Protein AF-0000000074359192 (afdb_homodimer)

pLDDT: mean 82.72, std 13.16, range [38.09, 95.69]

Sequence (324 aa):
MKMGFLSWYLKMLDMRPLLTKSVSAGVIYGVADLTTQIMTMEASGSLSLIRTFRIAMFGLLILGPAQHVWFNYLGKILPKRDMITTLKKLIVGQIFYGPSCTAVFFTYNASLQGGLMYWPVCDFFTYKIVPVHLQPLMNSSFSFLWTIYLTYMASLAKASETMKMGFLSWYLKMLDMRPLLTKSVSAGVIYGVADLTTQIMTMEASGSLSLIRTFRIAMFGLLILGPAQHVWFNYLGKILPKRDMITTLKKLIVGQIFYGPSCTAVFFTYNASLQGGLMYWPVCDFFTYKIVPVHLQPLMNSSFSFLWTIYLTYMASLAKASET

Solvent-accessible surface area (backbone atoms only — not comparable to full-atom values): 16708 Å² total; per-residue (Å²): 129,82,63,50,72,63,52,48,50,54,50,41,40,70,75,38,43,61,62,44,44,7,49,50,26,12,50,45,40,22,50,38,44,49,50,44,48,62,72,64,50,51,96,85,53,76,88,60,62,67,57,29,50,52,44,13,45,44,18,28,70,44,49,16,48,49,36,51,52,48,43,50,51,47,39,66,78,50,68,59,53,44,72,68,49,28,50,50,49,42,52,49,40,60,66,47,48,48,26,48,50,46,31,50,49,49,50,54,48,24,53,71,70,59,41,61,55,52,54,56,53,50,45,45,49,37,52,48,71,43,55,59,92,49,33,48,59,50,53,44,49,51,50,35,52,49,49,49,49,52,46,50,54,51,50,49,51,54,53,67,74,96,134,82,63,43,76,61,50,49,50,53,51,40,41,70,75,38,42,61,61,44,44,7,49,50,26,11,51,45,40,22,48,38,44,49,49,44,47,62,73,64,48,50,96,84,54,76,86,59,63,67,57,30,50,52,43,13,44,43,18,28,70,46,48,15,47,50,36,50,53,49,43,49,50,48,38,66,77,50,66,60,55,45,71,67,48,27,50,50,49,42,52,49,37,60,66,48,48,49,29,47,50,44,31,50,50,49,48,53,48,24,53,72,70,59,40,58,55,52,53,57,54,51,44,44,50,37,52,48,70,42,56,62,92,48,33,47,60,52,50,45,50,52,49,34,53,49,50,50,49,53,46,51,54,50,52,50,52,53,52,67,73,94

InterPro domains:
  IPR007248 Mpv17/PMP22 [PF04117] (111-150)
  IPR007248 Mpv17/PMP22 [PTHR11266] (5-153)

Foldseek 3Di:
DPCPPVNVLVVCCVVPVLQSQLQVQLVVQLVVQVVVCVVPPDPPADDDVVVSNLRSCCRNPPVRNVVVCLVVVLCVVQVDPDPVSVVVSVVCCVVPVVVVVVVVVVCSVCVVVVNVVQVVVQVVCLVPPNDPVCSVVSVVVSVVVVVVVVVVVVVVVVVVRD/DCCDVVNVLVVCCVVPVLQSQLQVQLVVQLVVQVVVCVVPDDPPADDDVVVSNLRSCCRNPPVSNVVVCLVVVLCVVQVDPDPVSVVVSVVCCVVPVVVVVVVVVVCSVCVVVVNVVLVVVQVVCLVPPNDPVCSVVSVVVSVVVVVVVVVVVVVVVVVVRD

Structure (mmCIF, N/CA/C/O backbone):
data_AF-0000000074359192-model_v1
#
loop_
_entity.id
_entity.type
_entity.pdbx_description
1 polymer Mpv17/PMP22
#
loop_
_atom_site.group_PDB
_atom_site.id
_atom_site.type_symbol
_atom_site.label_atom_id
_atom_site.label_alt_id
_atom_site.label_comp_id
_atom_site.label_asym_id
_atom_site.label_entity_id
_atom_site.label_seq_id
_atom_site.pdbx_PDB_ins_code
_atom_site.Cartn_x
_atom_site.Cartn_y
_atom_site.Cartn_z
_atom_site.occupancy
_atom_site.B_iso_or_equiv
_atom_site.auth_seq_id
_atom_site.auth_comp_id
_atom_site.auth_asym_id
_atom_site.auth_atom_id
_atom_site.pdbx_PDB_model_num
ATOM 1 N N . MET A 1 1 ? 5.465 -42.969 -18.594 1 40.38 1 MET A N 1
ATOM 2 C CA . MET A 1 1 ? 5.094 -41.812 -19.375 1 40.38 1 MET A CA 1
ATOM 3 C C . MET A 1 1 ? 5.523 -40.531 -18.656 1 40.38 1 MET A C 1
ATOM 5 O O . MET A 1 1 ? 5.176 -40.312 -17.5 1 40.38 1 MET A O 1
ATOM 9 N N . LYS A 1 2 ? 6.73 -40 -18.766 1 48.78 2 LYS A N 1
ATOM 10 C CA . LYS A 1 2 ? 7.5 -39 -18.047 1 48.78 2 LYS A CA 1
ATOM 11 C C . LYS A 1 2 ? 6.668 -37.75 -17.812 1 48.78 2 LYS A C 1
ATOM 13 O O . LYS A 1 2 ? 6.301 -37.062 -18.766 1 48.78 2 LYS A O 1
ATOM 18 N N . MET A 1 3 ? 5.645 -37.719 -17.078 1 60.16 3 MET A N 1
ATOM 19 C CA . MET A 1 3 ? 4.727 -36.594 -17.016 1 60.16 3 MET A CA 1
ATOM 20 C C . MET A 1 3 ? 5.488 -35.281 -16.906 1 60.16 3 MET A C 1
ATOM 22 O O . MET A 1 3 ? 6.43 -35.156 -16.109 1 60.16 3 MET A O 1
ATOM 26 N N . GLY A 1 4 ? 5.633 -34.625 -18.078 1 76.56 4 GLY A N 1
ATOM 27 C CA . GLY A 1 4 ? 6.344 -33.344 -18.125 1 76.56 4 GLY A CA 1
ATOM 28 C C . GLY A 1 4 ? 5.996 -32.406 -16.969 1 76.56 4 GLY A C 1
ATOM 29 O O . GLY A 1 4 ? 5.031 -32.656 -16.25 1 76.56 4 GLY A O 1
ATOM 30 N N . PHE A 1 5 ? 6.902 -31.766 -16.406 1 84.81 5 PHE A N 1
ATOM 31 C CA . PHE A 1 5 ? 6.746 -30.812 -15.305 1 84.81 5 PHE A CA 1
ATOM 32 C C . PHE A 1 5 ? 5.367 -30.172 -15.328 1 84.81 5 PHE A C 1
ATOM 34 O O . PHE A 1 5 ? 4.73 -30.016 -14.281 1 84.81 5 PHE A O 1
ATOM 41 N N . LEU A 1 6 ? 5.035 -30.031 -16.516 1 85 6 LEU A N 1
ATOM 42 C CA . LEU A 1 6 ? 3.744 -29.375 -16.656 1 85 6 LEU A CA 1
ATOM 43 C C . LEU A 1 6 ? 2.609 -30.312 -16.234 1 85 6 LEU A C 1
ATOM 45 O O . LEU A 1 6 ? 1.664 -29.875 -15.57 1 85 6 LEU A O 1
ATOM 49 N N . SER A 1 7 ? 2.629 -31.516 -16.656 1 88.25 7 SER A N 1
ATOM 50 C CA . SER A 1 7 ? 1.603 -32.5 -16.297 1 88.25 7 SER A CA 1
ATOM 51 C C . SER A 1 7 ? 1.569 -32.719 -14.797 1 88.25 7 SER A C 1
ATOM 53 O O . SER A 1 7 ? 0.494 -32.844 -14.211 1 88.25 7 SER A O 1
ATOM 55 N N . TRP A 1 8 ? 2.688 -32.844 -14.289 1 89.56 8 TRP A N 1
ATOM 56 C CA . TRP A 1 8 ? 2.787 -33 -12.844 1 89.56 8 TRP A CA 1
ATOM 57 C C . TRP A 1 8 ? 2.166 -31.828 -12.109 1 89.56 8 TRP A C 1
ATOM 59 O O . TRP A 1 8 ? 1.431 -32 -11.133 1 89.56 8 TRP A O 1
ATOM 69 N N . TYR A 1 9 ? 2.527 -30.625 -12.5 1 90.81 9 TYR A N 1
ATOM 70 C CA . TYR A 1 9 ? 2.012 -29.406 -11.875 1 90.81 9 TYR A CA 1
ATOM 71 C C . TYR A 1 9 ? 0.49 -29.359 -11.961 1 90.81 9 TYR A C 1
ATOM 73 O O . TYR A 1 9 ? -0.181 -29.016 -10.984 1 90.81 9 TYR A O 1
ATOM 81 N N . LEU A 1 10 ? 0.015 -29.719 -13.094 1 89.5 10 LEU A N 1
ATOM 82 C CA . LEU A 1 10 ? -1.431 -29.688 -13.289 1 89.5 10 LEU A CA 1
ATOM 83 C C . LEU A 1 10 ? -2.119 -30.734 -12.398 1 89.5 10 LEU A C 1
ATOM 85 O O . LEU A 1 10 ? -3.205 -30.484 -11.875 1 89.5 10 LEU A O 1
ATOM 89 N N . LYS A 1 11 ? -1.461 -31.844 -12.273 1 89.94 11 LYS A N 1
ATOM 90 C CA . LYS A 1 11 ? -1.987 -32.875 -11.383 1 89.94 11 LYS A CA 1
ATOM 91 C C . LYS A 1 11 ? -2.014 -32.375 -9.938 1 89.94 11 LYS A C 1
ATOM 93 O O . LYS A 1 11 ? -2.988 -32.625 -9.219 1 89.94 11 LYS A O 1
ATOM 98 N N . MET A 1 12 ? -0.97 -31.781 -9.586 1 89.88 12 MET A N 1
ATOM 99 C CA . MET A 1 12 ? -0.89 -31.266 -8.227 1 89.88 12 MET A CA 1
ATOM 100 C C . MET A 1 12 ? -1.937 -30.172 -7.992 1 89.88 12 MET A C 1
ATOM 102 O O . MET A 1 12 ? -2.488 -30.062 -6.895 1 89.88 12 MET A O 1
ATOM 106 N N . LEU A 1 13 ? -2.141 -29.375 -8.969 1 89.38 13 LEU A N 1
ATOM 107 C CA . LEU A 1 13 ? -3.129 -28.312 -8.891 1 89.38 13 LEU A CA 1
ATOM 108 C C . LEU A 1 13 ? -4.527 -28.875 -8.672 1 89.38 13 LEU A C 1
ATOM 110 O O . LEU A 1 13 ? -5.359 -28.25 -8.008 1 89.38 13 LEU A O 1
ATOM 114 N N . ASP A 1 14 ? -4.734 -30.062 -9.219 1 89.25 14 ASP A N 1
ATOM 115 C CA . ASP A 1 14 ? -6.035 -30.719 -9.07 1 89.25 14 ASP A CA 1
ATOM 116 C C . ASP A 1 14 ? -6.168 -31.375 -7.703 1 89.25 14 ASP A C 1
ATOM 118 O O . ASP A 1 14 ? -7.238 -31.344 -7.098 1 89.25 14 ASP A O 1
ATOM 122 N N . MET A 1 15 ? -5.082 -31.938 -7.234 1 89.56 15 MET A N 1
ATOM 123 C CA . MET A 1 15 ? -5.105 -32.688 -5.992 1 89.56 15 MET A CA 1
ATOM 124 C C . MET A 1 15 ? -5.09 -31.781 -4.777 1 89.56 15 MET A C 1
ATOM 126 O O . MET A 1 15 ? -5.801 -32 -3.801 1 89.56 15 MET A O 1
ATOM 130 N N . ARG A 1 16 ? -4.195 -30.781 -4.844 1 93.62 16 ARG A N 1
ATOM 131 C CA . ARG A 1 16 ? -4.027 -29.844 -3.74 1 93.62 16 ARG A CA 1
ATOM 132 C C . ARG A 1 16 ? -3.928 -28.406 -4.254 1 93.62 16 ARG A C 1
ATOM 134 O O . ARG A 1 16 ? -2.85 -27.812 -4.234 1 93.62 16 ARG A O 1
ATOM 141 N N . PRO A 1 17 ? -5.027 -27.859 -4.66 1 91.19 17 PRO A N 1
ATOM 142 C CA . PRO A 1 17 ? -5.016 -26.578 -5.348 1 91.19 17 PRO A CA 1
ATOM 143 C C . PRO A 1 17 ? -4.434 -25.453 -4.488 1 91.19 17 PRO A C 1
ATOM 145 O O . PRO A 1 17 ? -3.564 -24.703 -4.945 1 91.19 17 PRO A O 1
ATOM 148 N N . LEU A 1 18 ? -4.855 -25.422 -3.283 1 93.5 18 LEU A N 1
ATOM 149 C CA . LEU A 1 18 ? -4.414 -24.328 -2.414 1 93.5 18 LEU A CA 1
ATOM 150 C C . LEU A 1 18 ? -2.92 -24.438 -2.129 1 93.5 18 LEU A C 1
ATOM 152 O O . LEU A 1 18 ? -2.188 -23.453 -2.256 1 93.5 18 LEU A O 1
ATOM 156 N N . LEU A 1 19 ? -2.492 -25.594 -1.768 1 93.5 19 LEU A N 1
ATOM 157 C CA . LEU A 1 19 ? -1.091 -25.812 -1.425 1 93.5 19 LEU A CA 1
ATOM 158 C C . LEU A 1 19 ? -0.192 -25.562 -2.633 1 93.5 19 LEU A C 1
ATOM 160 O O . LEU A 1 19 ? 0.867 -24.938 -2.51 1 93.5 19 LEU A O 1
ATOM 164 N N . THR A 1 20 ? -0.605 -26.031 -3.795 1 94 20 THR A N 1
ATOM 165 C CA . THR A 1 20 ? 0.185 -25.891 -5.012 1 94 20 THR A CA 1
ATOM 166 C C . THR A 1 20 ? 0.33 -24.422 -5.398 1 94 20 THR A C 1
ATOM 168 O O . THR A 1 20 ? 1.43 -23.953 -5.707 1 94 20 THR A O 1
ATOM 171 N N . LYS A 1 21 ? -0.714 -23.734 -5.316 1 94.25 21 LYS A N 1
ATOM 172 C CA . LYS A 1 21 ? -0.688 -22.312 -5.66 1 94.25 21 LYS A CA 1
ATOM 173 C C . LYS A 1 21 ? 0.139 -21.516 -4.656 1 94.25 21 LYS A C 1
ATOM 175 O O . LYS A 1 21 ? 0.881 -20.609 -5.035 1 94.25 21 LYS A O 1
ATOM 180 N N . SER A 1 22 ? 0.002 -21.891 -3.453 1 94.81 22 SER A N 1
ATOM 181 C CA . SER A 1 22 ? 0.752 -21.219 -2.4 1 94.81 22 SER A CA 1
ATOM 182 C C . SER A 1 22 ? 2.25 -21.453 -2.545 1 94.81 22 SER A C 1
ATOM 184 O O . SER A 1 22 ? 3.049 -20.531 -2.445 1 94.81 22 SER A O 1
ATOM 186 N N . VAL A 1 23 ? 2.58 -22.656 -2.768 1 95.25 23 VAL A N 1
ATOM 187 C CA . VAL A 1 23 ? 3.988 -23 -2.926 1 95.25 23 VAL A CA 1
ATOM 188 C C . VAL A 1 23 ? 4.555 -22.312 -4.168 1 95.25 23 VAL A C 1
ATOM 190 O O . VAL A 1 23 ? 5.672 -21.797 -4.141 1 95.25 23 VAL A O 1
ATOM 193 N N . SER A 1 24 ? 3.805 -22.359 -5.258 1 95.56 24 SER A N 1
ATOM 194 C CA . SER A 1 24 ? 4.254 -21.688 -6.473 1 95.56 24 SER A CA 1
ATOM 195 C C . SER A 1 24 ? 4.488 -20.203 -6.227 1 95.56 24 SER A C 1
ATOM 197 O O . SER A 1 24 ? 5.492 -19.641 -6.668 1 95.56 24 SER A O 1
ATOM 199 N N . ALA A 1 25 ? 3.586 -19.594 -5.516 1 95.38 25 ALA A N 1
ATOM 200 C CA . ALA A 1 25 ? 3.732 -18.188 -5.199 1 95.38 25 ALA A CA 1
ATOM 201 C C . ALA A 1 25 ? 4.98 -17.938 -4.359 1 95.38 25 ALA A C 1
ATOM 203 O O . ALA A 1 25 ? 5.77 -17.031 -4.656 1 95.38 25 ALA A O 1
ATOM 204 N N . GLY A 1 26 ? 5.148 -18.688 -3.322 1 95.69 26 GLY A N 1
ATOM 205 C CA . GLY A 1 26 ? 6.332 -18.562 -2.49 1 95.69 26 GLY A CA 1
ATOM 206 C C . GLY A 1 26 ? 7.625 -18.656 -3.277 1 95.69 26 GLY A C 1
ATOM 207 O O . GLY A 1 26 ? 8.539 -17.844 -3.084 1 95.69 26 GLY A O 1
ATOM 208 N N . VAL A 1 27 ? 7.648 -19.625 -4.133 1 95.56 27 VAL A N 1
ATOM 209 C CA . VAL A 1 27 ? 8.8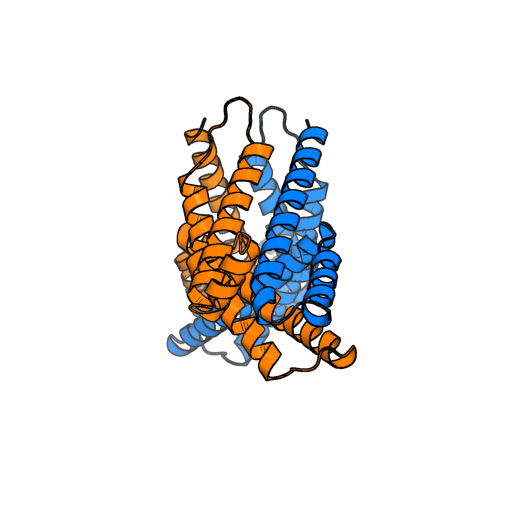44 -19.844 -4.941 1 95.56 27 VAL A CA 1
ATOM 210 C C . VAL A 1 27 ? 9.055 -18.672 -5.879 1 95.56 27 VAL A C 1
ATOM 212 O O . VAL A 1 27 ? 10.172 -18.141 -5.992 1 95.56 27 VAL A O 1
ATOM 215 N N . ILE A 1 28 ? 8.031 -18.281 -6.535 1 95.31 28 ILE A N 1
ATOM 216 C CA . ILE A 1 28 ? 8.141 -17.219 -7.523 1 95.31 28 ILE A CA 1
ATOM 217 C C . ILE A 1 28 ? 8.57 -15.922 -6.84 1 95.31 28 ILE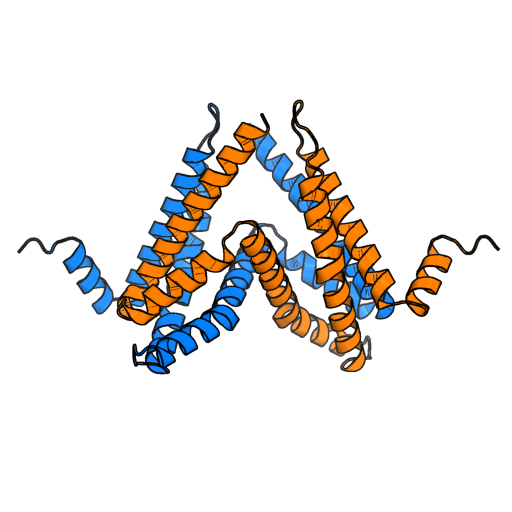 A C 1
ATOM 219 O O . ILE A 1 28 ? 9.492 -15.242 -7.309 1 95.31 28 ILE A O 1
ATOM 223 N N . TYR A 1 29 ? 8.008 -15.594 -5.758 1 93.88 29 TYR A N 1
ATOM 224 C CA . TYR A 1 29 ? 8.352 -14.359 -5.059 1 93.88 29 TYR A CA 1
ATOM 225 C C . TYR A 1 29 ? 9.742 -14.461 -4.441 1 93.88 29 TYR A C 1
ATOM 227 O O . TYR A 1 29 ? 10.469 -13.469 -4.375 1 93.88 29 TYR A O 1
ATOM 235 N N . GLY A 1 30 ? 10.109 -15.656 -3.967 1 94.06 30 GLY A N 1
ATOM 236 C CA . GLY A 1 30 ? 11.469 -15.859 -3.506 1 94.06 30 GLY A CA 1
ATOM 237 C C . GLY A 1 30 ? 12.508 -15.664 -4.598 1 94.06 30 GLY A C 1
ATOM 238 O O . GLY A 1 30 ? 13.508 -14.977 -4.398 1 94.06 30 GLY A O 1
ATOM 239 N N . VAL A 1 31 ? 12.227 -16.203 -5.719 1 94.31 31 VAL A N 1
ATOM 240 C CA . VAL A 1 31 ? 13.133 -16.094 -6.855 1 94.31 31 VAL A CA 1
ATOM 241 C C . VAL A 1 31 ? 13.188 -14.641 -7.332 1 94.31 31 VAL A C 1
ATOM 243 O O . VAL A 1 31 ? 14.25 -14.141 -7.723 1 94.31 31 VAL A O 1
ATOM 246 N N . ALA A 1 32 ? 12.055 -14.062 -7.328 1 91.62 32 ALA A N 1
ATOM 247 C CA . ALA A 1 32 ? 12.016 -12.648 -7.715 1 91.62 32 ALA A CA 1
ATOM 248 C C . ALA A 1 32 ? 12.93 -11.812 -6.824 1 91.62 32 ALA A C 1
ATOM 250 O O . ALA A 1 32 ? 13.664 -10.953 -7.312 1 91.62 32 ALA A O 1
ATOM 251 N N . ASP A 1 33 ? 12.875 -12.062 -5.555 1 90.06 33 ASP A N 1
ATOM 252 C CA . ASP A 1 33 ? 13.703 -11.312 -4.621 1 90.06 33 ASP A CA 1
ATOM 253 C C . ASP A 1 33 ? 15.188 -11.609 -4.848 1 90.06 33 ASP A C 1
ATOM 255 O O . ASP A 1 33 ? 16.016 -10.695 -4.812 1 90.06 33 ASP A O 1
ATOM 259 N N . LEU A 1 34 ? 15.477 -12.836 -5.055 1 91.62 34 LEU A N 1
ATOM 260 C CA . LEU A 1 34 ? 16.859 -13.211 -5.328 1 91.62 34 LEU A CA 1
ATOM 261 C C . LEU A 1 34 ? 17.375 -12.523 -6.59 1 91.62 34 LEU A C 1
ATOM 263 O O . LEU A 1 34 ? 18.5 -12.016 -6.621 1 91.62 34 LEU A O 1
ATOM 267 N N . THR A 1 35 ? 16.594 -12.516 -7.582 1 90.19 35 THR A N 1
ATOM 268 C CA . THR A 1 35 ? 16.953 -11.875 -8.844 1 90.19 35 THR A CA 1
ATOM 269 C C . THR A 1 35 ? 17.188 -10.383 -8.641 1 90.19 35 THR A C 1
ATOM 271 O O . THR A 1 35 ? 18.156 -9.828 -9.164 1 90.19 35 THR A O 1
ATOM 274 N N . THR A 1 36 ? 16.312 -9.797 -7.879 1 87.38 36 THR A N 1
ATOM 275 C CA . THR A 1 36 ? 16.438 -8.367 -7.602 1 87.38 36 THR A CA 1
ATOM 276 C C . THR A 1 36 ? 17.734 -8.086 -6.848 1 87.38 36 THR A C 1
ATOM 278 O O . THR A 1 36 ? 18.438 -7.113 -7.145 1 87.38 36 THR A O 1
ATOM 281 N N . GLN A 1 37 ? 18.047 -8.883 -5.918 1 85.5 37 GLN A N 1
ATOM 282 C CA . GLN A 1 37 ? 19.266 -8.711 -5.141 1 85.5 37 GLN A CA 1
ATOM 283 C C . GLN A 1 37 ? 20.516 -8.852 -6.02 1 85.5 37 GLN A C 1
ATOM 285 O O . GLN A 1 37 ? 21.469 -8.086 -5.887 1 85.5 37 GLN A O 1
ATOM 290 N N . ILE A 1 38 ? 20.484 -9.797 -6.863 1 86.94 38 ILE A N 1
ATOM 291 C CA . ILE A 1 38 ? 21.609 -10.055 -7.75 1 86.94 38 ILE A CA 1
ATOM 292 C C . ILE A 1 38 ? 21.797 -8.883 -8.711 1 86.94 38 ILE A C 1
ATOM 294 O O . ILE A 1 38 ? 22.922 -8.461 -8.992 1 86.94 38 ILE A O 1
ATOM 298 N N . MET A 1 39 ? 20.797 -8.383 -9.188 1 83.69 39 MET A N 1
ATOM 299 C CA . MET A 1 39 ? 20.828 -7.297 -10.156 1 83.69 39 MET A CA 1
ATOM 300 C C . MET A 1 39 ? 21.312 -6.004 -9.508 1 83.69 39 MET A C 1
ATOM 302 O O . MET A 1 39 ? 21.844 -5.125 -10.188 1 83.69 39 MET A O 1
ATOM 306 N N . THR A 1 40 ? 21.109 -5.883 -8.258 1 77.81 40 THR A N 1
ATOM 307 C CA . THR A 1 40 ? 21.422 -4.625 -7.59 1 77.81 40 THR A CA 1
ATOM 308 C C . THR A 1 40 ? 22.688 -4.758 -6.754 1 77.81 40 THR A C 1
ATOM 310 O O . THR A 1 40 ? 23.156 -3.787 -6.156 1 77.81 40 THR A O 1
ATOM 313 N N . MET A 1 41 ? 23.109 -5.922 -6.668 1 76.25 41 MET A N 1
ATOM 314 C CA . MET A 1 41 ? 24.234 -6.207 -5.789 1 76.25 41 MET A CA 1
ATOM 315 C C . MET A 1 41 ? 25.5 -5.488 -6.27 1 76.25 41 MET A C 1
ATOM 317 O O . MET A 1 41 ? 25.812 -5.504 -7.461 1 76.25 41 MET A O 1
ATOM 321 N N . GLU A 1 42 ? 25.953 -4.781 -5.223 1 68.56 42 GLU A N 1
ATOM 322 C CA . GLU A 1 42 ? 27.266 -4.207 -5.48 1 68.56 42 GLU A CA 1
ATOM 323 C C . GLU A 1 42 ? 28.359 -5.273 -5.395 1 68.56 42 GLU A C 1
ATOM 325 O O . GLU A 1 42 ? 28.109 -6.387 -4.93 1 68.56 42 GLU A O 1
ATOM 330 N N . ALA A 1 43 ? 29.609 -4.859 -5.926 1 64.06 43 ALA A N 1
ATOM 331 C CA . ALA A 1 43 ? 30.75 -5.758 -5.969 1 64.06 43 ALA A CA 1
ATOM 332 C C . ALA A 1 43 ? 31.016 -6.387 -4.602 1 64.06 43 ALA A C 1
ATOM 334 O O . ALA A 1 43 ? 31.375 -7.562 -4.512 1 64.06 43 ALA A O 1
ATOM 335 N N . SER A 1 44 ? 30.766 -5.719 -3.604 1 61.09 44 SER A N 1
ATOM 336 C CA . SER A 1 44 ? 31.062 -6.215 -2.268 1 61.09 44 SER A CA 1
ATOM 337 C C . SER A 1 44 ? 29.812 -6.66 -1.537 1 61.09 44 SER A C 1
ATOM 339 O O . SER A 1 44 ? 29.859 -7.035 -0.364 1 61.09 44 SER A O 1
ATOM 341 N N . GLY A 1 45 ? 28.766 -6.766 -2.299 1 68.94 45 GLY A N 1
ATOM 342 C CA . GLY A 1 45 ? 27.547 -7.059 -1.561 1 68.94 45 GLY A CA 1
ATOM 343 C C . GLY A 1 45 ? 27.234 -8.539 -1.496 1 68.94 45 GLY A C 1
ATOM 344 O O . GLY A 1 45 ? 27.828 -9.344 -2.209 1 68.94 45 GLY A O 1
ATOM 345 N N . SER A 1 46 ? 26.594 -8.922 -0.316 1 79.38 46 SER A N 1
ATOM 346 C CA . SER A 1 46 ? 26.172 -10.305 -0.16 1 79.38 46 SER A CA 1
ATOM 347 C C . SER A 1 46 ? 24.641 -10.43 -0.229 1 79.38 46 SER A C 1
ATOM 349 O O . SER A 1 46 ? 23.922 -9.453 -0.016 1 79.38 46 SER A O 1
ATOM 351 N N . LEU A 1 47 ? 24.234 -11.617 -0.609 1 86 47 LEU A N 1
ATOM 352 C CA . LEU A 1 47 ? 22.812 -11.93 -0.667 1 86 47 LEU A CA 1
ATOM 353 C C . LEU A 1 47 ? 22.219 -12.039 0.734 1 86 47 LEU A C 1
ATOM 355 O O . LEU A 1 47 ? 22.859 -12.602 1.634 1 86 47 LEU A O 1
ATOM 359 N N . SER A 1 48 ? 21.172 -11.344 0.989 1 85.38 48 SER A N 1
ATOM 360 C CA . SER A 1 48 ? 20.438 -11.469 2.242 1 85.38 48 SER A CA 1
ATOM 361 C C . SER A 1 48 ? 19.391 -12.578 2.162 1 85.38 48 SER A C 1
ATOM 363 O O . SER A 1 48 ? 18.281 -12.352 1.695 1 85.38 48 SER A O 1
ATOM 365 N N . LEU A 1 49 ? 19.703 -13.703 2.666 1 87.38 49 LEU A N 1
ATOM 366 C CA . LEU A 1 49 ? 18.797 -14.844 2.605 1 87.38 49 LEU A CA 1
ATOM 367 C C . LEU A 1 49 ? 17.609 -14.641 3.537 1 87.38 49 LEU A C 1
ATOM 369 O O . LEU A 1 49 ? 16.531 -15.18 3.293 1 87.38 49 LEU A O 1
ATOM 373 N N . ILE A 1 50 ? 17.781 -13.93 4.531 1 84.06 50 ILE A N 1
ATOM 374 C CA . ILE A 1 50 ? 16.688 -13.648 5.461 1 84.06 50 ILE A CA 1
ATOM 375 C C . ILE A 1 50 ? 15.594 -12.852 4.746 1 84.06 50 ILE A C 1
ATOM 377 O O . ILE A 1 50 ? 14.406 -13.133 4.918 1 84.06 50 ILE A O 1
ATOM 381 N N . ARG A 1 51 ? 16.016 -11.953 3.982 1 80.94 51 ARG A N 1
ATOM 382 C CA . ARG A 1 51 ? 15.055 -11.18 3.205 1 80.94 51 ARG A CA 1
ATOM 383 C C . ARG A 1 51 ? 14.312 -12.062 2.211 1 80.94 51 ARG A C 1
ATOM 385 O O . ARG A 1 51 ? 13.094 -11.984 2.096 1 80.94 51 ARG A O 1
ATOM 392 N N . THR A 1 52 ? 15.047 -12.836 1.551 1 90 52 THR A N 1
ATOM 393 C CA . THR A 1 52 ? 14.453 -13.742 0.577 1 90 52 THR A CA 1
ATOM 394 C C . THR A 1 52 ? 13.445 -14.664 1.247 1 90 52 THR A C 1
ATOM 396 O O . THR A 1 52 ? 12.352 -14.898 0.715 1 90 52 THR A O 1
ATOM 399 N N . PHE A 1 53 ? 13.836 -15.109 2.383 1 91.19 53 PHE A N 1
ATOM 400 C CA . PHE A 1 53 ? 12.945 -15.992 3.131 1 91.19 53 PHE A CA 1
ATOM 401 C C . PHE A 1 53 ? 11.656 -15.273 3.514 1 91.19 53 PHE A C 1
ATOM 403 O O . PHE A 1 53 ? 10.57 -15.836 3.406 1 91.19 53 PHE A O 1
ATOM 410 N N . ARG A 1 54 ? 11.703 -14.109 3.908 1 84.62 54 ARG A N 1
ATOM 411 C CA . ARG A 1 54 ? 10.539 -13.32 4.293 1 84.62 54 ARG A CA 1
ATOM 412 C C . ARG A 1 54 ? 9.617 -13.086 3.104 1 84.62 54 ARG A C 1
ATOM 414 O O . ARG A 1 54 ? 8.398 -13.211 3.221 1 84.62 54 ARG A O 1
ATOM 421 N N . ILE A 1 55 ? 10.242 -12.773 2 1 86.12 55 ILE A N 1
ATOM 422 C CA . ILE A 1 55 ? 9.453 -12.469 0.809 1 86.12 55 ILE A CA 1
ATOM 423 C C . ILE A 1 55 ? 8.805 -13.75 0.286 1 86.12 55 ILE A C 1
ATOM 425 O O . ILE A 1 55 ? 7.641 -13.742 -0.129 1 86.12 55 ILE A O 1
ATOM 429 N N . ALA A 1 56 ? 9.531 -14.781 0.377 1 93.25 56 ALA A N 1
ATOM 430 C CA . ALA A 1 56 ? 8.992 -16.062 -0.044 1 93.25 56 ALA A CA 1
ATOM 431 C C . ALA A 1 56 ? 7.824 -16.5 0.841 1 93.25 56 ALA A C 1
ATOM 433 O O . ALA A 1 56 ? 6.82 -17.016 0.348 1 93.25 56 ALA A O 1
ATOM 434 N N . MET A 1 57 ? 7.965 -16.25 2.102 1 90.5 57 MET A N 1
ATOM 435 C CA . MET A 1 57 ? 6.906 -16.594 3.041 1 90.5 57 MET A CA 1
ATOM 436 C C . MET A 1 57 ? 5.672 -15.734 2.816 1 90.5 57 MET A C 1
ATOM 438 O O . MET A 1 57 ? 4.539 -16.219 2.932 1 90.5 57 MET A O 1
ATOM 442 N N . PHE A 1 58 ? 5.922 -14.547 2.539 1 88.31 58 PHE A N 1
ATOM 443 C CA . PHE A 1 58 ? 4.812 -13.664 2.184 1 88.31 58 PHE A CA 1
ATOM 444 C C . PHE A 1 58 ? 4.043 -14.219 0.992 1 88.31 58 PHE A C 1
ATOM 446 O O . PHE A 1 58 ? 2.811 -14.227 0.992 1 88.31 58 PHE A O 1
ATOM 453 N N . GLY A 1 59 ? 4.742 -14.609 -0.024 1 91.06 59 GLY A N 1
ATOM 454 C CA . GLY A 1 59 ? 4.117 -15.227 -1.184 1 91.06 59 GLY A CA 1
ATOM 455 C C . GLY A 1 59 ? 3.383 -16.516 -0.852 1 91.06 59 GLY A C 1
ATOM 456 O O . GLY A 1 59 ? 2.246 -16.719 -1.284 1 91.06 59 GLY A O 1
ATOM 457 N N . LEU A 1 60 ? 4.051 -17.297 -0.019 1 94.25 60 LEU A N 1
ATOM 458 C CA . LEU A 1 60 ? 3.549 -18.625 0.297 1 94.25 60 LEU A CA 1
ATOM 459 C C . LEU A 1 60 ? 2.322 -18.547 1.199 1 94.25 60 LEU A C 1
ATOM 461 O O . LEU A 1 60 ? 1.307 -19.188 0.934 1 94.25 60 LEU A O 1
ATOM 465 N N . LEU A 1 61 ? 2.387 -17.703 2.189 1 90.94 61 LEU A N 1
ATOM 466 C CA . LEU A 1 61 ? 1.391 -17.766 3.254 1 90.94 61 LEU A CA 1
ATOM 467 C C . LEU A 1 61 ? 0.29 -16.734 3.029 1 90.94 61 LEU A C 1
ATOM 469 O O . LEU A 1 61 ? -0.834 -16.906 3.506 1 90.94 61 LEU A O 1
ATOM 473 N N . ILE A 1 62 ? 0.618 -15.711 2.277 1 88.75 62 ILE A N 1
ATOM 474 C CA . ILE A 1 62 ? -0.351 -14.625 2.193 1 88.75 62 ILE A CA 1
ATOM 475 C C . ILE A 1 62 ? -0.845 -14.484 0.755 1 88.75 62 ILE A C 1
ATOM 477 O O . ILE A 1 62 ? -2.023 -14.711 0.473 1 88.75 62 ILE A O 1
ATOM 481 N N . LEU A 1 63 ? 0.069 -14.25 -0.156 1 89.44 63 LEU A N 1
ATOM 482 C CA . LEU A 1 63 ? -0.346 -13.938 -1.519 1 89.44 63 LEU A CA 1
ATOM 483 C C . LEU A 1 63 ? -0.927 -15.164 -2.209 1 89.44 63 LEU A C 1
ATOM 485 O O . LEU A 1 63 ? -1.933 -15.062 -2.916 1 89.44 63 LEU A O 1
ATOM 489 N N . GLY A 1 64 ? -0.279 -16.281 -1.973 1 91.56 64 GLY A N 1
ATOM 490 C CA . GLY A 1 64 ? -0.766 -17.5 -2.594 1 91.56 64 GLY A CA 1
ATOM 491 C C . GLY A 1 64 ? -2.203 -17.828 -2.232 1 91.56 64 GLY A C 1
ATOM 492 O O . GLY A 1 64 ? -3.061 -17.938 -3.111 1 91.56 64 GLY A O 1
ATOM 493 N N . PRO A 1 65 ? -2.439 -17.953 -1.01 1 91.94 65 PRO A N 1
ATOM 494 C CA . PRO A 1 65 ? -3.814 -18.219 -0.576 1 91.94 65 PRO A CA 1
ATOM 495 C C . PRO A 1 65 ? -4.785 -17.125 -1 1 91.94 65 PRO A C 1
ATOM 497 O O . PRO A 1 65 ? -5.918 -17.406 -1.392 1 91.94 65 PRO A O 1
ATOM 500 N N . ALA A 1 66 ? -4.367 -15.906 -0.903 1 89.44 66 ALA A N 1
ATOM 501 C CA . ALA A 1 66 ? -5.219 -14.789 -1.294 1 89.44 66 ALA A CA 1
ATOM 502 C C . ALA A 1 66 ? -5.594 -14.875 -2.771 1 89.44 66 ALA A C 1
ATOM 504 O O . ALA A 1 66 ? -6.746 -14.641 -3.141 1 89.44 66 ALA A O 1
ATOM 505 N N . GLN A 1 67 ? -4.602 -15.172 -3.551 1 92.38 67 GLN A N 1
ATOM 506 C CA . GLN A 1 67 ? -4.852 -15.305 -4.984 1 92.38 67 GLN A CA 1
ATOM 507 C C . GLN A 1 67 ? -5.809 -16.453 -5.27 1 92.38 67 GLN A C 1
ATOM 509 O O . GLN A 1 67 ? -6.691 -16.344 -6.125 1 92.38 67 GLN A O 1
ATOM 514 N N . HIS A 1 68 ? -5.57 -17.594 -4.578 1 92.56 68 HIS A N 1
ATOM 515 C CA . HIS A 1 68 ? -6.445 -18.75 -4.758 1 92.56 68 HIS A CA 1
ATOM 516 C C . HIS A 1 68 ? -7.902 -18.391 -4.484 1 92.56 68 HIS A C 1
ATOM 518 O O . HIS A 1 68 ? -8.781 -18.703 -5.289 1 92.56 68 HIS A O 1
ATOM 524 N N . VAL A 1 69 ? -8.172 -17.703 -3.467 1 91.25 69 VAL A N 1
ATOM 525 C CA . VAL A 1 69 ? -9.523 -17.344 -3.068 1 91.25 69 VAL A CA 1
ATOM 526 C C . VAL A 1 69 ? -10.086 -16.297 -4.031 1 91.25 69 VAL A C 1
ATOM 528 O O . VAL A 1 69 ? -11.234 -16.406 -4.477 1 91.25 69 VAL A O 1
ATOM 531 N N . TRP A 1 70 ? -9.281 -15.32 -4.402 1 91.75 70 TRP A N 1
ATOM 532 C CA . TRP A 1 70 ? -9.734 -14.219 -5.242 1 91.75 70 TRP A CA 1
ATOM 533 C C . TRP A 1 70 ? -10.164 -14.719 -6.617 1 91.75 70 TRP A C 1
ATOM 535 O O . TRP A 1 70 ? -11.289 -14.469 -7.055 1 91.75 70 TRP A O 1
ATOM 545 N N . PHE A 1 71 ? -9.344 -15.422 -7.211 1 92.88 71 PHE A N 1
ATOM 546 C CA . PHE A 1 71 ? -9.602 -15.828 -8.586 1 92.88 71 PHE A CA 1
ATOM 547 C C . PHE A 1 71 ? -10.711 -16.859 -8.648 1 92.88 71 PHE A C 1
ATOM 549 O O . PHE A 1 71 ? -11.531 -16.859 -9.57 1 92.88 71 PHE A O 1
ATOM 556 N N . ASN A 1 72 ? -10.711 -17.734 -7.672 1 92.19 72 ASN A N 1
ATOM 557 C CA . ASN A 1 72 ? -11.789 -18.719 -7.641 1 92.19 72 ASN A CA 1
ATOM 558 C C . ASN A 1 72 ? -13.141 -18.047 -7.379 1 92.19 72 ASN A C 1
ATOM 560 O O . ASN A 1 72 ? -14.148 -18.422 -7.973 1 92.19 72 ASN A O 1
ATOM 564 N N . TYR A 1 73 ? -13.148 -17.109 -6.52 1 92.19 73 TYR A N 1
ATOM 565 C CA . TYR A 1 73 ? -14.367 -16.375 -6.203 1 92.19 73 TYR A CA 1
ATOM 566 C C . TYR A 1 73 ? -14.875 -15.609 -7.418 1 92.19 73 TYR A C 1
ATOM 568 O O . TYR A 1 73 ? -16.062 -15.68 -7.75 1 92.19 73 TYR A O 1
ATOM 576 N N . LEU A 1 74 ? -14.023 -14.906 -8.039 1 90.69 74 LEU A N 1
ATOM 577 C CA . LEU A 1 74 ? -14.406 -14.148 -9.227 1 90.69 74 LEU A CA 1
ATOM 578 C C . LEU A 1 74 ? -14.844 -15.078 -10.352 1 90.69 74 LEU A C 1
ATOM 580 O O . LEU A 1 74 ? -15.773 -14.758 -11.102 1 90.69 74 LEU A O 1
ATOM 584 N N . GLY A 1 75 ? -14.188 -16.172 -10.469 1 91.75 75 GLY A N 1
ATOM 585 C CA . GLY A 1 75 ? -14.562 -17.172 -11.469 1 91.75 75 GLY A CA 1
ATOM 586 C C . GLY A 1 75 ? -15.93 -17.781 -11.219 1 91.75 75 GLY A C 1
ATOM 587 O O . GLY A 1 75 ? -16.625 -18.156 -12.164 1 91.75 75 GLY A O 1
ATOM 588 N N . LYS A 1 76 ? -16.266 -17.844 -9.992 1 91.62 76 LYS A N 1
ATOM 589 C CA . LYS A 1 76 ? -17.562 -18.391 -9.633 1 91.62 76 LYS A CA 1
ATOM 590 C C . LYS A 1 76 ? -18.688 -17.391 -9.914 1 91.62 76 LYS A C 1
ATOM 592 O O . LYS A 1 76 ? -19.75 -17.766 -10.422 1 91.62 76 LYS A O 1
ATOM 597 N N . ILE A 1 77 ? -18.469 -16.156 -9.672 1 92.06 77 ILE A N 1
ATOM 598 C CA . ILE A 1 77 ? -19.484 -15.133 -9.812 1 92.06 77 ILE A CA 1
ATOM 599 C C . ILE A 1 77 ? -19.578 -14.688 -11.273 1 92.06 77 ILE A C 1
ATOM 601 O O . ILE A 1 77 ? -20.641 -14.328 -11.766 1 92.06 77 ILE A O 1
ATOM 605 N N . LEU A 1 78 ? -18.438 -14.641 -11.891 1 92.06 78 LEU A N 1
ATOM 606 C CA . LEU A 1 78 ? -18.328 -14.273 -13.297 1 92.06 78 LEU A CA 1
ATOM 607 C C . LEU A 1 78 ? -17.609 -15.375 -14.086 1 92.06 78 LEU A C 1
ATOM 609 O O . LEU A 1 78 ? -16.453 -15.203 -14.492 1 92.06 78 LEU A O 1
ATOM 613 N N . PRO A 1 79 ? -18.391 -16.391 -14.445 1 88.19 79 PRO A N 1
ATOM 614 C CA . PRO A 1 79 ? -17.75 -17.578 -15.016 1 88.19 79 PRO A CA 1
ATOM 615 C C . PRO A 1 79 ? -17.438 -17.422 -16.5 1 88.19 79 PRO A C 1
ATOM 617 O O . PRO A 1 79 ? -16.562 -18.125 -17.031 1 88.19 79 PRO A O 1
ATOM 620 N N . LYS A 1 80 ? -18.047 -16.5 -17.188 1 87.62 80 LYS A N 1
ATOM 621 C CA . LYS A 1 80 ? -17.859 -16.375 -18.625 1 87.62 80 LYS A CA 1
ATOM 622 C C . LYS A 1 80 ? -16.562 -15.641 -18.953 1 87.62 80 LYS A C 1
ATOM 624 O O . LYS A 1 80 ? -15.992 -14.977 -18.094 1 87.62 80 LYS A O 1
ATOM 629 N N . ARG A 1 81 ? -16.016 -15.828 -20.094 1 87.44 81 ARG A N 1
ATOM 630 C CA . ARG A 1 81 ? -14.789 -15.18 -20.547 1 87.44 81 ARG A CA 1
ATOM 631 C C . ARG A 1 81 ? -15.055 -14.273 -21.734 1 87.44 81 ARG A C 1
ATOM 633 O O . ARG A 1 81 ? -14.188 -14.117 -22.609 1 87.44 81 ARG A O 1
ATOM 640 N N . ASP A 1 82 ? -16.297 -13.844 -21.75 1 91.62 82 ASP A N 1
ATOM 641 C CA . ASP A 1 82 ? -16.609 -12.867 -22.797 1 91.62 82 ASP A CA 1
ATOM 642 C C . ASP A 1 82 ? -16.062 -11.492 -22.438 1 91.62 82 ASP A C 1
ATOM 644 O O . ASP A 1 82 ? -15.586 -11.281 -21.312 1 91.62 82 ASP A O 1
ATOM 648 N N . MET A 1 83 ? -16.094 -10.578 -23.438 1 92 83 MET A N 1
ATOM 649 C CA . MET A 1 83 ? -15.477 -9.266 -23.266 1 92 83 MET A CA 1
ATOM 650 C C . MET A 1 83 ? -16.125 -8.5 -22.125 1 92 83 MET A C 1
ATOM 652 O O . MET A 1 83 ? -15.422 -7.883 -21.312 1 92 83 MET A O 1
ATOM 656 N N . ILE A 1 84 ? -17.375 -8.578 -22 1 92.06 84 ILE A N 1
ATOM 657 C CA . ILE A 1 84 ? -18.094 -7.824 -20.969 1 92.06 84 ILE A CA 1
ATOM 658 C C . ILE A 1 84 ? -17.719 -8.367 -19.594 1 92.06 84 ILE A C 1
ATOM 660 O O . ILE A 1 84 ? -17.422 -7.605 -18.672 1 92.06 84 ILE A O 1
ATOM 664 N N . THR A 1 85 ? -17.734 -9.641 -19.5 1 92.12 85 THR A N 1
ATOM 665 C CA . THR A 1 85 ? -17.406 -10.273 -18.219 1 92.12 85 THR A CA 1
ATOM 666 C C . THR A 1 85 ? -15.953 -10.008 -17.859 1 92.12 85 THR A C 1
ATOM 668 O O . THR A 1 85 ? -15.633 -9.773 -16.688 1 92.12 85 THR A O 1
ATOM 671 N N . THR A 1 86 ? -15.18 -10.07 -18.828 1 92.56 86 THR A N 1
ATOM 672 C CA . THR A 1 86 ? -13.766 -9.812 -18.609 1 92.56 86 THR A CA 1
ATOM 673 C C . THR A 1 86 ? -13.547 -8.383 -18.109 1 92.56 86 THR A C 1
ATOM 675 O O . THR A 1 86 ? -12.773 -8.164 -17.172 1 92.56 86 THR A O 1
ATOM 678 N N . LEU A 1 87 ? -14.211 -7.473 -18.688 1 92.5 87 LEU A N 1
ATOM 679 C CA . LEU A 1 87 ? -14.078 -6.074 -18.281 1 92.5 87 LEU A CA 1
ATOM 680 C C . LEU A 1 87 ? -14.617 -5.859 -16.875 1 92.5 87 LEU A C 1
ATOM 682 O O . LEU A 1 87 ? -14.055 -5.074 -16.109 1 92.5 87 LEU A O 1
ATOM 686 N N . LYS A 1 88 ? -15.648 -6.535 -16.531 1 91.25 88 LYS A N 1
ATOM 687 C CA . LYS A 1 88 ? -16.172 -6.453 -15.172 1 91.25 88 LYS A CA 1
ATOM 688 C C . LYS A 1 88 ? -15.164 -6.965 -14.148 1 91.25 88 LYS A C 1
ATOM 690 O O . LYS A 1 88 ? -14.945 -6.332 -13.117 1 91.25 88 LYS A O 1
ATOM 695 N N . LYS A 1 89 ? -14.57 -8.039 -14.531 1 93.44 89 LYS A N 1
ATOM 696 C CA . LYS A 1 89 ? -13.555 -8.602 -13.641 1 93.44 89 LYS A CA 1
ATOM 697 C C . LYS A 1 89 ? -12.375 -7.641 -13.477 1 93.44 89 LYS A C 1
ATOM 699 O O . LYS A 1 89 ? -11.844 -7.488 -12.375 1 93.44 89 LYS A O 1
ATOM 704 N N . LEU A 1 90 ? -12.086 -7.109 -14.602 1 89.69 90 LEU A N 1
ATOM 705 C CA . LEU A 1 90 ? -10.977 -6.168 -14.609 1 89.69 90 LEU A CA 1
ATOM 706 C C . LEU A 1 90 ? -11.258 -4.98 -13.695 1 89.69 90 LEU A C 1
ATOM 708 O O . LEU A 1 90 ? -10.398 -4.582 -12.906 1 89.69 90 LEU A O 1
ATOM 712 N N . ILE A 1 91 ? -12.398 -4.496 -13.781 1 85.5 91 ILE A N 1
ATOM 713 C CA . ILE A 1 91 ? -12.789 -3.334 -12.992 1 85.5 91 ILE A CA 1
ATOM 714 C C . ILE A 1 91 ? -12.844 -3.711 -11.516 1 85.5 91 ILE A C 1
ATOM 716 O O . ILE A 1 91 ? -12.305 -2.996 -10.664 1 85.5 91 ILE A O 1
ATOM 720 N N . VAL A 1 92 ? -13.383 -4.801 -11.234 1 84.81 92 VAL A N 1
ATOM 721 C CA . VAL A 1 92 ? -13.477 -5.285 -9.859 1 84.81 92 VAL A CA 1
ATOM 722 C C . VAL A 1 92 ? -12.078 -5.523 -9.289 1 84.81 92 VAL A C 1
ATOM 724 O O . VAL A 1 92 ? -11.805 -5.184 -8.141 1 84.81 92 VAL A O 1
ATOM 727 N N . GLY A 1 93 ? -11.242 -6.129 -10.102 1 84.25 93 GLY A N 1
ATOM 728 C CA . GLY A 1 93 ? -9.875 -6.387 -9.688 1 84.25 93 GLY A CA 1
ATOM 729 C C . GLY A 1 93 ? -9.086 -5.121 -9.398 1 84.25 93 GLY A C 1
ATOM 730 O O . GLY A 1 93 ? -8.352 -5.059 -8.414 1 84.25 93 GLY A O 1
ATOM 731 N N . GLN A 1 94 ? -9.258 -4.152 -10.188 1 75 94 GLN A N 1
ATOM 732 C CA . GLN A 1 94 ? -8.523 -2.902 -10.008 1 75 94 GLN A CA 1
ATOM 733 C C . GLN A 1 94 ? -9.016 -2.148 -8.773 1 75 94 GLN A C 1
ATOM 735 O O . GLN A 1 94 ? -8.234 -1.496 -8.078 1 75 94 GLN A O 1
ATOM 740 N N . ILE A 1 95 ? -10.242 -2.322 -8.477 1 71.31 95 ILE A N 1
ATOM 741 C CA . ILE A 1 95 ? -10.852 -1.554 -7.395 1 71.31 95 ILE A CA 1
ATOM 742 C C . ILE A 1 95 ? -10.6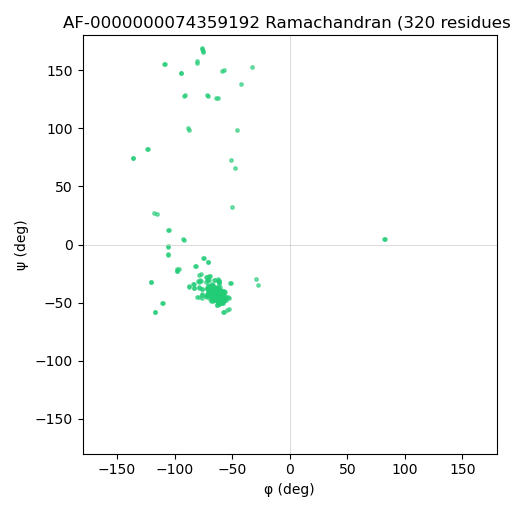41 -2.271 -6.062 1 71.31 95 ILE A C 1
ATOM 744 O O . ILE A 1 95 ? -10.359 -1.634 -5.047 1 71.31 95 ILE A O 1
ATOM 748 N N . PHE A 1 96 ? -10.672 -3.557 -6.074 1 75 96 PHE A N 1
ATOM 749 C CA . PHE A 1 96 ? -10.672 -4.281 -4.809 1 75 96 PHE A CA 1
ATOM 750 C C . PHE A 1 96 ? -9.352 -5.027 -4.613 1 75 96 PHE A C 1
ATOM 752 O O . PHE A 1 96 ? -8.727 -4.922 -3.557 1 75 96 PHE A O 1
ATOM 759 N N . TYR A 1 97 ? -8.961 -5.762 -5.605 1 78 97 TYR A N 1
ATOM 760 C CA . TYR A 1 97 ? -7.789 -6.621 -5.453 1 78 97 TYR A CA 1
ATOM 761 C C . TYR A 1 97 ? -6.516 -5.789 -5.324 1 78 97 TYR A C 1
ATOM 763 O O . TYR A 1 97 ? -5.691 -6.035 -4.441 1 78 97 TYR A O 1
ATOM 771 N N . GLY A 1 98 ? -6.363 -4.887 -6.172 1 67.44 98 GLY A N 1
ATOM 772 C CA . GLY A 1 98 ? -5.18 -4.043 -6.172 1 67.44 98 GLY A CA 1
ATOM 773 C C . GLY A 1 98 ? -4.914 -3.385 -4.832 1 67.44 98 GLY A C 1
ATOM 774 O O . GLY A 1 98 ? -3.879 -3.627 -4.211 1 67.44 98 GLY A O 1
ATOM 775 N N . PRO A 1 99 ? -5.93 -2.693 -4.391 1 62.31 99 PRO A N 1
ATOM 776 C CA . PRO A 1 99 ? -5.754 -1.993 -3.115 1 62.31 99 PRO A CA 1
ATOM 777 C C . PRO A 1 99 ? -5.609 -2.949 -1.933 1 62.31 99 PRO A C 1
ATOM 779 O O . PRO A 1 99 ? -4.848 -2.674 -1.002 1 62.31 99 PRO A O 1
ATOM 782 N N . SER A 1 100 ? -6.266 -4.031 -1.986 1 69.44 100 SER A N 1
ATOM 783 C CA . SER A 1 100 ? -6.176 -5.008 -0.906 1 69.44 100 SER A CA 1
ATOM 784 C C . SER A 1 100 ? -4.781 -5.613 -0.822 1 69.44 100 SER A C 1
ATOM 786 O O . SER A 1 100 ? -4.23 -5.773 0.27 1 69.44 100 SER A O 1
ATOM 788 N N . CYS A 1 101 ? -4.27 -5.898 -1.983 1 71.19 101 CYS A N 1
ATOM 789 C CA . CYS A 1 101 ? -2.922 -6.461 -2.008 1 71.19 101 CYS A CA 1
ATOM 790 C C . CYS A 1 101 ? -1.908 -5.469 -1.447 1 71.19 101 CYS A C 1
ATOM 792 O O . CYS A 1 101 ? -1.027 -5.848 -0.673 1 71.19 101 CYS A O 1
ATOM 794 N N . THR A 1 102 ? -2.105 -4.367 -1.859 1 63.31 102 THR A N 1
ATOM 795 C CA . THR A 1 102 ? -1.211 -3.316 -1.389 1 63.31 102 THR A CA 1
ATOM 796 C C . THR A 1 102 ? -1.328 -3.143 0.123 1 63.31 102 THR A C 1
ATOM 798 O O . THR A 1 102 ? -0.318 -3.037 0.821 1 63.31 102 THR A O 1
ATOM 801 N N . ALA A 1 103 ? -2.506 -3.121 0.596 1 62.97 103 ALA A N 1
ATOM 802 C CA . ALA A 1 103 ? -2.752 -2.975 2.029 1 62.97 103 ALA A CA 1
ATOM 803 C C . ALA A 1 103 ? -2.121 -4.121 2.812 1 62.97 103 ALA A C 1
ATOM 805 O O . ALA A 1 103 ? -1.487 -3.898 3.848 1 62.97 103 ALA A O 1
ATOM 806 N N . VAL A 1 104 ? -2.297 -5.27 2.27 1 65.75 104 VAL A N 1
ATOM 807 C CA . VAL A 1 104 ? -1.75 -6.449 2.932 1 65.75 104 VAL A CA 1
ATOM 808 C C . VAL A 1 104 ? -0.225 -6.383 2.93 1 65.75 104 VAL A C 1
ATOM 810 O O . VAL A 1 104 ? 0.417 -6.695 3.938 1 65.75 104 VAL A O 1
ATOM 813 N N . PHE A 1 105 ? 0.259 -5.965 1.858 1 65.06 105 PHE A N 1
ATOM 814 C CA . PHE A 1 105 ? 1.709 -5.867 1.739 1 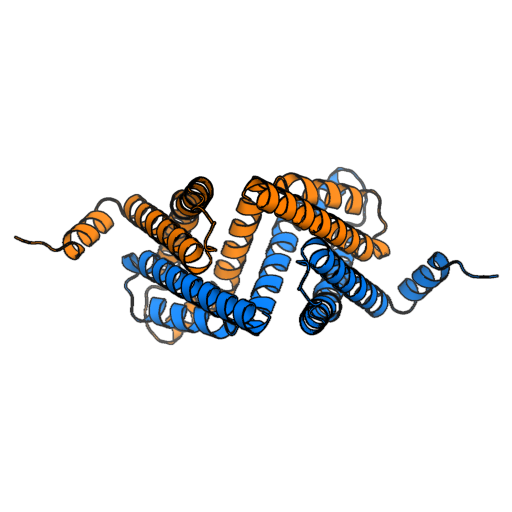65.06 105 PHE A CA 1
ATOM 815 C C . PHE A 1 105 ? 2.266 -4.852 2.732 1 65.06 105 PHE A C 1
ATOM 817 O O . PHE A 1 105 ? 3.244 -5.133 3.43 1 65.06 105 PHE A O 1
ATOM 824 N N . PHE A 1 106 ? 1.659 -3.816 2.842 1 58.25 106 PHE A N 1
ATOM 825 C CA . PHE A 1 106 ? 2.158 -2.762 3.717 1 58.25 106 PHE A CA 1
ATOM 826 C C . PHE A 1 106 ? 1.979 -3.145 5.18 1 58.25 106 PHE A C 1
ATOM 828 O O . PHE A 1 106 ? 2.84 -2.854 6.016 1 58.25 106 PHE A O 1
ATOM 835 N N . THR A 1 107 ? 0.885 -3.748 5.375 1 59.75 107 THR A N 1
ATOM 836 C CA . THR A 1 107 ? 0.665 -4.207 6.742 1 59.75 107 THR A CA 1
ATOM 837 C C . THR A 1 107 ? 1.707 -5.246 7.137 1 59.75 107 THR A C 1
ATOM 839 O O . THR A 1 107 ? 2.256 -5.195 8.242 1 59.75 107 THR A O 1
ATOM 842 N N . TYR A 1 108 ? 1.908 -6.113 6.23 1 65.88 108 TYR A N 1
ATOM 843 C CA . TYR A 1 108 ? 2.918 -7.141 6.453 1 65.88 108 TYR A CA 1
ATOM 844 C C . TYR A 1 108 ? 4.285 -6.516 6.703 1 65.88 108 TYR A C 1
ATOM 846 O O . TYR A 1 108 ? 4.98 -6.887 7.652 1 65.88 108 TYR A O 1
ATOM 854 N N . ASN A 1 109 ? 4.602 -5.539 5.93 1 60.69 109 ASN A N 1
ATOM 855 C CA . ASN A 1 109 ? 5.891 -4.871 6.059 1 60.69 109 ASN A CA 1
ATOM 856 C C . ASN A 1 109 ? 5.969 -4.043 7.34 1 60.69 109 ASN A C 1
ATOM 858 O O . ASN A 1 109 ? 7.016 -3.988 7.984 1 60.69 109 ASN A O 1
ATOM 862 N N . ALA A 1 110 ? 4.879 -3.373 7.555 1 57.47 110 ALA A N 1
ATOM 863 C CA . ALA A 1 110 ? 4.824 -2.576 8.781 1 57.47 110 ALA A CA 1
ATOM 864 C C . ALA A 1 110 ? 5.004 -3.453 10.016 1 57.47 110 ALA A C 1
ATOM 866 O O . ALA A 1 110 ? 5.676 -3.057 10.969 1 57.47 110 ALA A O 1
ATOM 867 N N . SER A 1 111 ? 4.406 -4.559 9.984 1 62.06 111 SER A N 1
ATOM 868 C CA . SER A 1 111 ? 4.539 -5.488 11.102 1 62.06 111 SER A CA 1
ATOM 869 C C . SER A 1 111 ? 5.988 -5.922 11.289 1 62.06 111 SER A C 1
ATOM 871 O O . SER A 1 111 ? 6.453 -6.074 12.422 1 62.06 111 SER A O 1
ATOM 873 N N . LEU A 1 112 ? 6.617 -5.988 10.211 1 59.75 112 LEU A N 1
ATOM 874 C CA . LEU A 1 112 ? 8.008 -6.43 10.281 1 59.75 112 LEU A CA 1
ATOM 875 C C . LEU A 1 112 ? 8.914 -5.293 10.727 1 59.75 112 LEU A C 1
ATOM 877 O O . LEU A 1 112 ? 9.922 -5.527 11.406 1 59.75 112 LEU A O 1
ATOM 881 N N . GLN A 1 113 ? 8.492 -4.102 10.336 1 57.66 113 GLN A N 1
ATOM 882 C CA . GLN A 1 113 ? 9.328 -2.955 10.664 1 57.66 113 GLN A CA 1
ATOM 883 C C . GLN A 1 113 ? 8.914 -2.332 11.992 1 57.66 113 GLN A C 1
ATOM 885 O O . GLN A 1 113 ? 9.477 -1.323 12.422 1 57.66 113 GLN A O 1
ATOM 890 N N . GLY A 1 114 ? 7.938 -2.936 12.688 1 54.09 114 GLY A N 1
ATOM 891 C CA . GLY A 1 114 ? 7.453 -2.391 13.945 1 54.09 114 GLY A CA 1
ATOM 892 C C . GLY A 1 114 ? 6.422 -1.292 13.766 1 54.09 114 GLY A C 1
ATOM 893 O O . GLY A 1 114 ? 6.09 -0.582 14.711 1 54.09 114 GLY A O 1
ATOM 894 N N . GLY A 1 115 ? 6.047 -1.046 12.578 1 60.25 115 GLY A N 1
ATOM 895 C CA . GLY A 1 115 ? 5.129 0.031 12.25 1 60.25 115 GLY A CA 1
ATOM 896 C C . GLY A 1 115 ? 3.688 -0.281 12.609 1 60.25 115 GLY A C 1
ATOM 897 O O . GLY A 1 115 ? 2.85 0.62 12.68 1 60.25 115 GLY A O 1
ATOM 898 N N . LEU A 1 116 ? 3.377 -1.381 12.914 1 65.25 116 LEU A N 1
ATOM 899 C CA . LEU A 1 116 ? 2.014 -1.82 13.188 1 65.25 116 LEU A CA 1
ATOM 900 C C . LEU A 1 116 ? 1.438 -1.084 14.391 1 65.25 116 LEU A C 1
ATOM 902 O O . LEU A 1 116 ? 0.248 -0.764 14.422 1 65.25 116 LEU A O 1
ATOM 906 N N . MET A 1 117 ? 2.342 -0.764 15.211 1 73.62 117 MET A N 1
ATOM 907 C CA . MET A 1 117 ? 1.826 -0.091 16.391 1 73.62 117 MET A CA 1
ATOM 908 C C . MET A 1 117 ? 1.952 1.423 16.266 1 73.62 117 MET A C 1
ATOM 910 O O . MET A 1 117 ? 1.238 2.172 16.938 1 73.62 117 MET A O 1
ATOM 914 N N . TYR A 1 118 ? 2.746 1.898 15.484 1 82.56 118 TYR A N 1
ATOM 915 C CA . TYR A 1 118 ? 3.018 3.326 15.352 1 82.56 118 TYR A CA 1
ATOM 916 C C . TYR A 1 118 ? 1.77 4.082 14.906 1 82.56 118 TYR A C 1
ATOM 918 O O . TYR A 1 118 ? 1.359 5.047 15.555 1 82.56 118 TYR A O 1
ATOM 926 N N . TRP A 1 119 ? 1.109 3.594 13.914 1 83.25 119 TRP A N 1
ATOM 927 C CA . TRP A 1 119 ? 0.012 4.352 13.32 1 83.25 119 TRP A CA 1
ATOM 928 C C . TRP A 1 119 ? -1.229 4.297 14.203 1 83.25 119 TRP A C 1
ATOM 930 O O . TRP A 1 119 ? -1.863 5.324 14.461 1 83.25 119 TRP A O 1
ATOM 940 N N . PRO A 1 120 ? -1.536 3.139 14.734 1 84.69 120 PRO A N 1
ATOM 941 C CA . PRO A 1 120 ? -2.676 3.111 15.656 1 84.69 120 PRO A CA 1
ATOM 942 C C . PRO A 1 120 ? -2.469 4.004 16.875 1 84.69 120 PRO A C 1
ATOM 944 O O . PRO A 1 120 ? -3.414 4.641 17.344 1 84.69 120 PRO A O 1
ATOM 947 N N . VAL A 1 121 ? -1.331 4.039 17.375 1 88.12 121 VAL A N 1
ATOM 948 C CA . VAL A 1 121 ? -1.037 4.887 18.531 1 88.12 121 VAL A CA 1
ATOM 949 C C . VAL A 1 121 ? -1.152 6.355 18.125 1 88.12 121 VAL A C 1
ATOM 951 O O . VAL A 1 121 ? -1.776 7.148 18.844 1 88.12 121 VAL A O 1
ATOM 954 N N . CYS A 1 122 ? -0.595 6.711 16.984 1 90.31 122 CYS A N 1
ATOM 955 C CA . CYS A 1 122 ? -0.672 8.086 16.5 1 90.31 122 CYS A CA 1
ATOM 956 C C . CYS A 1 122 ? -2.117 8.492 16.234 1 90.31 122 CYS A C 1
ATOM 958 O O . CYS A 1 122 ? -2.527 9.602 16.578 1 90.31 122 CYS A O 1
ATOM 960 N N . ASP A 1 123 ? -2.807 7.539 15.641 1 91.31 123 ASP A N 1
ATOM 961 C CA . ASP A 1 123 ? -4.203 7.828 15.328 1 91.31 123 ASP A CA 1
ATOM 962 C C . ASP A 1 123 ? -5.027 8.008 16.594 1 91.31 123 ASP A C 1
ATOM 964 O O . ASP A 1 123 ? -5.902 8.875 16.656 1 91.31 123 ASP A O 1
ATOM 968 N N . PHE A 1 124 ? -4.758 7.156 17.547 1 92.44 124 PHE A N 1
ATOM 969 C CA . PHE A 1 124 ? -5.461 7.281 18.828 1 92.44 124 PHE A CA 1
ATOM 970 C C . PHE A 1 124 ? -5.254 8.672 19.422 1 92.44 124 PHE A C 1
ATOM 972 O O . PHE A 1 124 ? -6.211 9.32 19.844 1 92.44 124 PHE A O 1
ATOM 979 N N . PHE A 1 125 ? -4.027 9.156 19.469 1 92.94 125 PHE A N 1
ATOM 980 C CA . PHE A 1 125 ? -3.705 10.477 19.984 1 92.94 125 PHE A CA 1
ATOM 981 C C . PHE A 1 125 ? -4.371 11.562 19.141 1 92.94 125 PHE A C 1
ATOM 983 O O . PHE A 1 125 ? -4.887 12.547 19.688 1 92.94 125 PHE A O 1
ATOM 990 N N . THR A 1 126 ? -4.348 11.328 17.859 1 93.62 126 THR A N 1
ATOM 991 C CA . THR A 1 126 ? -4.906 12.312 16.938 1 93.62 126 THR A CA 1
ATOM 992 C C . THR A 1 126 ? -6.406 12.469 17.156 1 93.62 126 THR A C 1
ATOM 994 O O . THR A 1 126 ? -6.902 13.586 17.297 1 93.62 126 THR A O 1
ATOM 997 N N . TYR A 1 127 ? -7.066 11.375 17.297 1 93.25 127 TYR A N 1
ATOM 998 C CA . TYR A 1 127 ? -8.516 11.414 17.406 1 93.25 127 TYR A CA 1
ATOM 999 C C . TYR A 1 127 ? -8.938 11.844 18.812 1 93.25 127 TYR A C 1
ATOM 1001 O O . TYR A 1 127 ? -9.977 12.492 18.984 1 93.25 127 TYR A O 1
ATOM 1009 N N . LYS A 1 128 ? -8.148 11.523 19.781 1 93.06 128 LYS A N 1
ATOM 1010 C CA . LYS A 1 128 ? -8.539 11.758 21.172 1 93.06 128 LYS A CA 1
ATOM 1011 C C . LYS A 1 128 ? -8.234 13.188 21.594 1 93.06 128 LYS A C 1
ATOM 1013 O O . LYS A 1 128 ? -9.016 13.805 22.312 1 93.06 128 LYS A O 1
ATOM 1018 N N . ILE A 1 129 ? -7.172 13.781 21.094 1 93.5 129 ILE A N 1
ATOM 1019 C CA . ILE A 1 129 ? -6.66 15.008 21.703 1 93.5 129 ILE A CA 1
ATOM 1020 C C . ILE A 1 129 ? -6.676 16.141 20.672 1 93.5 129 ILE A C 1
ATOM 1022 O O . ILE A 1 129 ? -6.883 17.297 21.031 1 93.5 129 ILE A O 1
ATOM 1026 N N . VAL A 1 130 ? -6.496 15.891 19.469 1 93.25 130 VAL A N 1
ATOM 1027 C CA . VAL A 1 130 ? -6.262 16.922 18.469 1 93.25 130 VAL A CA 1
ATOM 1028 C C . VAL A 1 130 ? -7.594 17.359 17.859 1 93.25 130 VAL A C 1
ATOM 1030 O O . VAL A 1 130 ? -8.391 16.516 17.438 1 93.25 130 VAL A O 1
ATOM 1033 N N . PRO A 1 131 ? -7.84 18.703 17.844 1 91.5 131 PRO A N 1
ATOM 1034 C CA . PRO A 1 131 ? -9.039 19.172 17.156 1 91.5 131 PRO A CA 1
ATOM 1035 C C . PRO A 1 131 ? -9.062 18.781 15.68 1 91.5 131 PRO A C 1
ATOM 1037 O O . PRO A 1 131 ? -8.016 18.734 15.031 1 91.5 131 PRO A O 1
ATOM 1040 N N . VAL A 1 132 ? -10.25 18.609 15.227 1 91.44 132 VAL A N 1
ATOM 1041 C CA . VAL A 1 132 ? -10.477 18.047 13.898 1 91.44 132 VAL A CA 1
ATOM 1042 C C . VAL A 1 132 ? -9.742 18.891 12.852 1 91.44 132 VAL A C 1
ATOM 1044 O O . VAL A 1 132 ? -9.141 18.344 11.922 1 91.44 132 VAL A O 1
ATOM 1047 N N . HIS A 1 133 ? -9.742 20.203 12.961 1 90.75 133 HIS A N 1
ATOM 1048 C CA . HIS A 1 133 ? -9.172 21.062 11.945 1 90.75 133 HIS A CA 1
ATOM 1049 C C . HIS A 1 133 ? -7.652 20.969 11.914 1 90.75 133 HIS A C 1
ATOM 1051 O O . HIS A 1 133 ? -7.016 21.344 10.93 1 90.75 133 HIS A O 1
ATOM 1057 N N . LEU A 1 134 ? -7.051 20.391 12.969 1 93.19 134 LEU A N 1
ATOM 1058 C CA . LEU A 1 134 ? -5.602 20.266 13.039 1 93.19 134 LEU A CA 1
ATOM 1059 C C . LEU A 1 134 ? -5.16 18.828 12.781 1 93.19 134 LEU A C 1
ATOM 1061 O O . LEU A 1 134 ? -3.963 18.547 12.68 1 93.19 134 LEU A O 1
ATOM 1065 N N . GLN A 1 135 ? -6.062 17.984 12.594 1 93.94 135 GLN A N 1
ATOM 1066 C CA . GLN A 1 135 ? -5.734 16.562 12.492 1 93.94 135 GLN A CA 1
ATOM 1067 C C . GLN A 1 135 ? -4.941 16.266 11.227 1 93.94 135 GLN A C 1
ATOM 1069 O O . GLN A 1 135 ? -4.004 15.461 11.242 1 93.94 135 GLN A O 1
ATOM 1074 N N . PRO A 1 136 ? -5.238 16.922 10.117 1 93.75 136 PRO A N 1
ATOM 1075 C CA . PRO A 1 136 ? -4.414 16.672 8.93 1 93.75 136 PRO A CA 1
ATOM 1076 C C . PRO A 1 136 ? -2.951 17.062 9.133 1 93.75 136 PRO A C 1
ATOM 1078 O O . PRO A 1 136 ? -2.053 16.344 8.688 1 93.75 136 PRO A O 1
ATOM 1081 N N . LEU A 1 137 ? -2.797 18.141 9.789 1 92.62 137 LEU A N 1
ATOM 1082 C CA . LEU A 1 137 ? -1.438 18.578 10.086 1 92.62 137 LEU A CA 1
ATOM 1083 C C . LEU A 1 137 ? -0.725 17.578 10.984 1 92.62 137 LEU A C 1
ATOM 1085 O O . LEU A 1 137 ? 0.444 17.25 10.75 1 92.62 137 LEU A O 1
ATOM 1089 N N . MET A 1 138 ? -1.41 17.141 11.969 1 93.81 138 MET A N 1
ATOM 1090 C CA . MET A 1 138 ? -0.846 16.141 12.883 1 93.81 138 MET A CA 1
ATOM 1091 C C . MET A 1 138 ? -0.504 14.859 12.133 1 93.81 138 MET A C 1
ATOM 1093 O O . MET A 1 138 ? 0.58 14.305 12.312 1 93.81 138 MET A O 1
ATOM 1097 N N . ASN A 1 139 ? -1.369 14.414 11.328 1 93.06 139 ASN A N 1
ATOM 1098 C CA . ASN A 1 139 ? -1.162 13.195 10.555 1 93.06 139 ASN A CA 1
ATOM 1099 C C . ASN A 1 139 ? 0.049 13.312 9.633 1 93.06 139 ASN A C 1
ATOM 1101 O O . ASN A 1 139 ? 0.861 12.391 9.547 1 93.06 139 ASN A O 1
ATOM 1105 N N . SER A 1 140 ? 0.119 14.406 8.953 1 92.81 140 SER A N 1
ATOM 1106 C CA . SER A 1 140 ? 1.265 14.648 8.086 1 92.81 140 SER A CA 1
ATOM 1107 C C . SER A 1 140 ? 2.562 14.719 8.883 1 92.81 140 SER A C 1
ATOM 1109 O O . SER A 1 140 ? 3.609 14.258 8.414 1 92.81 140 SER A O 1
ATOM 1111 N N . SER A 1 141 ? 2.484 15.266 10.039 1 94.06 141 SER A N 1
ATOM 1112 C CA . SER A 1 141 ? 3.662 15.352 10.898 1 94.06 141 SER A CA 1
ATOM 1113 C C . SER A 1 141 ? 4.113 13.969 11.359 1 94.06 141 SER A C 1
ATOM 1115 O O . SER A 1 141 ? 5.309 13.68 11.391 1 94.06 141 SER A O 1
ATOM 1117 N N . PHE A 1 142 ? 3.18 13.164 11.703 1 91.5 142 PHE A N 1
ATOM 1118 C CA . PHE A 1 142 ? 3.504 11.797 12.078 1 91.5 142 PHE A CA 1
ATOM 1119 C C . PHE A 1 142 ? 4.105 11.039 10.898 1 91.5 142 PHE A C 1
ATOM 1121 O O . PHE A 1 142 ? 5.004 10.219 11.07 1 91.5 142 PHE A O 1
ATOM 1128 N N . SER A 1 143 ? 3.539 11.281 9.734 1 87.88 143 SER A N 1
ATOM 1129 C CA . SER A 1 143 ? 4.09 10.672 8.531 1 87.88 143 SER A CA 1
ATOM 1130 C C . SER A 1 143 ? 5.539 11.094 8.312 1 87.88 143 SER A C 1
ATOM 1132 O O . SER A 1 143 ? 6.371 10.281 7.902 1 87.88 143 SER A O 1
ATOM 1134 N N . PHE A 1 144 ? 5.801 12.328 8.547 1 92.12 144 PHE A N 1
ATOM 1135 C CA . PHE A 1 144 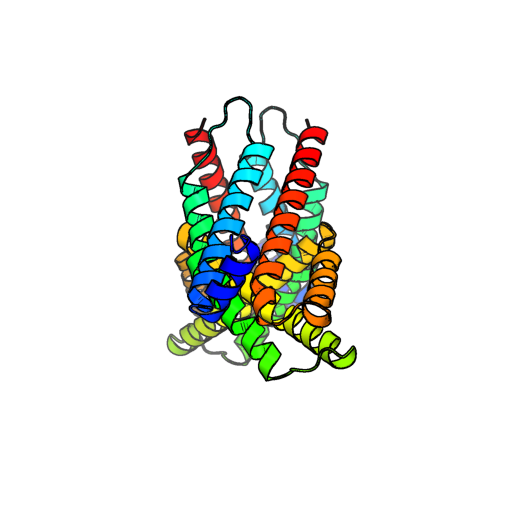? 7.164 12.844 8.445 1 92.12 144 PHE A CA 1
ATOM 1136 C C . PHE A 1 144 ? 8.094 12.109 9.406 1 92.12 144 PHE A C 1
ATOM 1138 O O . PHE A 1 144 ? 9.148 11.625 9 1 92.12 144 PHE A O 1
ATOM 1145 N N . LEU A 1 145 ? 7.703 11.992 10.648 1 89.94 145 LEU A N 1
ATOM 1146 C CA . LEU A 1 145 ? 8.508 11.328 11.656 1 89.94 145 LEU A CA 1
ATOM 1147 C C . LEU A 1 145 ? 8.727 9.859 11.297 1 89.94 145 LEU A C 1
ATOM 1149 O O . LEU A 1 145 ? 9.828 9.328 11.492 1 89.94 145 LEU A O 1
ATOM 1153 N N . TRP A 1 146 ? 7.703 9.297 10.844 1 84.19 146 TRP A N 1
ATOM 1154 C CA . TRP A 1 146 ? 7.797 7.906 10.422 1 84.19 146 TRP A CA 1
ATOM 1155 C C . TRP A 1 146 ? 8.805 7.75 9.289 1 84.19 146 TRP A C 1
ATOM 1157 O O . TRP A 1 146 ? 9.609 6.816 9.289 1 84.19 146 TRP A O 1
ATOM 1167 N N . THR A 1 147 ? 8.719 8.617 8.383 1 82.62 147 THR A N 1
ATOM 1168 C CA . THR A 1 147 ? 9.625 8.594 7.242 1 82.62 147 THR A CA 1
ATOM 1169 C C . THR A 1 147 ? 11.07 8.742 7.695 1 82.62 147 THR A C 1
ATOM 1171 O O . THR A 1 147 ? 11.953 8.023 7.219 1 82.62 147 THR A O 1
ATOM 1174 N N . ILE A 1 148 ? 11.32 9.641 8.523 1 83.81 148 ILE A N 1
ATOM 1175 C CA . ILE A 1 148 ? 12.664 9.852 9.047 1 83.81 148 ILE A CA 1
ATOM 1176 C C . ILE A 1 148 ? 13.133 8.602 9.789 1 83.81 148 ILE A C 1
ATOM 1178 O O . ILE A 1 148 ? 14.273 8.164 9.617 1 83.81 148 ILE A O 1
ATOM 1182 N N . TYR A 1 149 ? 12.289 8.102 10.586 1 81.75 149 TYR A N 1
ATOM 1183 C CA . TYR A 1 149 ? 12.625 6.906 11.352 1 81.75 149 TYR A CA 1
ATOM 1184 C C . TYR A 1 149 ? 12.984 5.754 10.422 1 81.75 149 TYR A C 1
ATOM 1186 O O . TYR A 1 149 ? 14 5.078 10.633 1 81.75 149 TYR A O 1
ATOM 1194 N N . LEU A 1 150 ? 12.133 5.5 9.461 1 75.19 150 LEU A N 1
ATOM 1195 C CA . LEU A 1 150 ? 12.375 4.406 8.523 1 75.19 150 LEU A CA 1
ATOM 1196 C C . LEU A 1 150 ? 13.695 4.609 7.789 1 75.19 150 LEU A C 1
ATOM 1198 O O . LEU A 1 150 ? 14.438 3.65 7.566 1 75.19 150 LEU A O 1
ATOM 1202 N N . THR A 1 151 ? 13.93 5.816 7.375 1 75.56 151 THR A N 1
ATOM 1203 C CA . THR A 1 151 ? 15.156 6.125 6.648 1 75.56 151 THR A CA 1
ATOM 1204 C C . THR A 1 151 ? 16.375 5.898 7.531 1 75.56 151 THR A C 1
ATOM 1206 O O . THR A 1 151 ? 17.391 5.344 7.082 1 75.56 151 THR A O 1
ATOM 1209 N N . TYR A 1 152 ? 16.25 6.324 8.742 1 78.19 152 TYR A N 1
ATOM 1210 C CA . TYR A 1 152 ? 17.328 6.113 9.695 1 78.19 152 TYR A CA 1
ATOM 1211 C C . TYR A 1 152 ? 17.594 4.625 9.898 1 78.19 152 TYR A C 1
ATOM 1213 O O . TYR A 1 152 ? 18.75 4.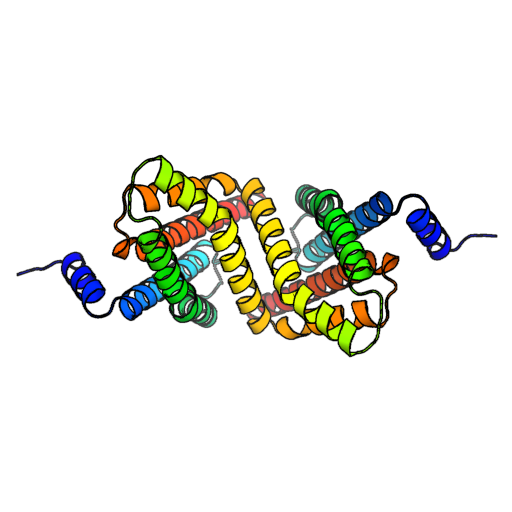188 9.859 1 78.19 152 TYR A O 1
ATOM 1221 N N . MET A 1 153 ? 16.594 3.871 10.172 1 71.19 153 MET A N 1
ATOM 1222 C CA . MET A 1 153 ? 16.703 2.432 10.375 1 71.19 153 MET A CA 1
ATOM 1223 C C . MET A 1 153 ? 17.312 1.754 9.148 1 71.19 153 MET A C 1
ATOM 1225 O O . MET A 1 153 ? 18.109 0.831 9.281 1 71.19 153 MET A O 1
ATOM 1229 N N . ALA A 1 154 ? 16.891 2.174 8 1 67 154 ALA A N 1
ATOM 1230 C CA . ALA A 1 154 ? 17.422 1.635 6.75 1 67 154 ALA A CA 1
ATOM 1231 C C . ALA A 1 154 ? 18.906 1.962 6.586 1 67 154 ALA A C 1
ATOM 1233 O O . ALA A 1 154 ? 19.672 1.137 6.098 1 67 154 ALA A O 1
ATOM 1234 N N . SER A 1 155 ? 19.234 3.139 6.926 1 70.44 155 SER A N 1
ATOM 1235 C CA . SER A 1 155 ? 20.641 3.549 6.84 1 70.44 155 SER A CA 1
ATOM 1236 C C . SER A 1 155 ? 21.5 2.746 7.805 1 70.44 155 SER A C 1
ATOM 1238 O O . SER A 1 155 ? 22.656 2.42 7.488 1 70.44 155 SER A O 1
ATOM 1240 N N . LEU A 1 156 ? 20.969 2.459 8.938 1 65.25 156 LEU A N 1
ATOM 1241 C CA . LEU A 1 156 ? 21.688 1.637 9.906 1 65.25 156 LEU A CA 1
ATOM 1242 C C . LEU A 1 156 ? 21.891 0.222 9.375 1 65.25 156 LEU A C 1
ATOM 1244 O O . LEU A 1 156 ? 22.953 -0.372 9.57 1 65.25 156 LEU A O 1
ATOM 1248 N N . ALA A 1 157 ? 20.891 -0.254 8.852 1 57.28 157 ALA A N 1
ATOM 1249 C CA . ALA A 1 157 ? 20.953 -1.596 8.281 1 57.28 157 ALA A CA 1
ATOM 1250 C C . ALA A 1 157 ? 21.984 -1.657 7.156 1 57.28 157 ALA A C 1
ATOM 1252 O O . ALA A 1 157 ? 22.719 -2.645 7.027 1 57.28 157 ALA A O 1
ATOM 1253 N N . LYS A 1 158 ? 22.031 -0.701 6.312 1 59.62 158 LYS A N 1
ATOM 1254 C CA . LYS A 1 158 ? 23.031 -0.606 5.25 1 59.62 158 LYS A CA 1
ATOM 1255 C C . LYS A 1 158 ? 24.438 -0.51 5.82 1 59.62 158 LYS A C 1
ATOM 1257 O O . LYS A 1 158 ? 25.375 -1.124 5.297 1 59.62 158 LYS A O 1
ATOM 1262 N N . ALA A 1 159 ? 24.578 0.191 6.84 1 56.44 159 ALA A N 1
ATOM 1263 C CA . ALA A 1 159 ? 25.891 0.35 7.492 1 56.44 159 ALA A CA 1
ATOM 1264 C C . ALA A 1 159 ? 26.344 -0.957 8.133 1 56.44 159 ALA A C 1
ATOM 1266 O O . ALA A 1 159 ? 27.531 -1.25 8.172 1 56.44 159 ALA A O 1
ATOM 1267 N N . SER A 1 160 ? 25.359 -1.596 8.594 1 51.22 160 SER A N 1
ATOM 1268 C CA . SER A 1 160 ? 25.703 -2.859 9.242 1 51.22 160 SER A CA 1
ATOM 1269 C C . SER A 1 160 ? 26.109 -3.914 8.211 1 51.22 160 SER A C 1
ATOM 1271 O O . SER A 1 160 ? 26.797 -4.875 8.539 1 51.22 160 SER A O 1
ATOM 1273 N N . GLU A 1 161 ? 25.562 -3.877 7.102 1 46.69 161 GLU A N 1
ATOM 1274 C CA . GLU A 1 161 ? 25.875 -4.832 6.043 1 46.69 161 GLU A CA 1
ATOM 1275 C C . GLU A 1 161 ? 27.203 -4.496 5.371 1 46.69 161 GLU A C 1
ATOM 1277 O O . GLU A 1 161 ? 27.812 -5.363 4.75 1 46.69 161 GLU A O 1
ATOM 1282 N N . THR A 1 162 ? 27.578 -3.279 5.422 1 44.84 162 THR A N 1
ATOM 1283 C CA . THR A 1 162 ? 28.906 -2.961 4.91 1 44.84 162 THR A CA 1
ATOM 1284 C C . THR A 1 162 ? 29.969 -3.205 5.98 1 44.84 162 THR A C 1
ATOM 1286 O O . THR A 1 162 ? 29.781 -2.84 7.145 1 44.84 162 THR A O 1
ATOM 1289 N N . MET B 1 1 ? 0.985 41.938 19.109 1 38.09 1 MET B N 1
ATOM 1290 C CA . MET B 1 1 ? 0.612 42 17.688 1 38.09 1 MET B CA 1
ATOM 1291 C C . MET B 1 1 ? 1.16 40.812 16.938 1 38.09 1 MET B C 1
ATOM 1293 O O . MET B 1 1 ? 1.02 40.719 15.719 1 38.09 1 MET B O 1
ATOM 1297 N N . LYS B 1 2 ? 2.426 40.281 17.438 1 47.19 2 LYS B N 1
ATOM 1298 C CA . LYS B 1 2 ? 3.311 39.188 17.016 1 47.19 2 LYS B CA 1
ATOM 1299 C C . LYS B 1 2 ? 2.535 37.906 16.812 1 47.19 2 LYS B C 1
ATOM 1301 O O . LYS B 1 2 ? 2.428 37.062 17.734 1 47.19 2 LYS B O 1
ATOM 1306 N N . MET B 1 3 ? 1.227 37.906 16.375 1 56.53 3 MET B N 1
ATOM 1307 C CA . MET B 1 3 ? 0.302 36.781 16.281 1 56.53 3 MET B CA 1
ATOM 1308 C C . MET B 1 3 ? 0.939 35.625 15.523 1 56.53 3 MET B C 1
ATOM 1310 O O . MET B 1 3 ? 1.317 35.781 14.359 1 56.53 3 MET B O 1
ATOM 1314 N N . GLY B 1 4 ? 1.94 34.969 16.312 1 73.69 4 GLY B N 1
ATOM 1315 C CA . GLY B 1 4 ? 2.984 34 15.969 1 73.69 4 GLY B CA 1
ATOM 1316 C C . GLY B 1 4 ? 2.584 33.062 14.852 1 73.69 4 GLY B C 1
ATOM 1317 O O . GLY B 1 4 ? 1.459 33.125 14.352 1 73.69 4 GLY B O 1
ATOM 1318 N N . PHE B 1 5 ? 3.582 32.594 14.141 1 83.94 5 PHE B N 1
ATOM 1319 C CA . PHE B 1 5 ? 3.402 31.625 13.062 1 83.94 5 PHE B CA 1
ATOM 1320 C C . PHE B 1 5 ? 2.182 30.734 13.312 1 83.94 5 PHE B C 1
ATOM 1322 O O . PHE B 1 5 ? 1.42 30.453 12.391 1 83.94 5 PHE B O 1
ATOM 1329 N N . LEU B 1 6 ? 2.031 30.625 14.531 1 85.06 6 LEU B N 1
ATOM 1330 C CA . LEU B 1 6 ? 0.922 29.75 14.883 1 85.06 6 LEU B CA 1
ATOM 1331 C C . LEU B 1 6 ? -0.415 30.453 14.688 1 85.06 6 LEU B C 1
ATOM 1333 O O . LEU B 1 6 ? -1.372 29.859 14.195 1 85.06 6 LEU B O 1
ATOM 1337 N N . SER B 1 7 ? -0.554 31.656 15.141 1 88.44 7 SER B N 1
ATOM 1338 C CA . SER B 1 7 ? -1.787 32.406 14.984 1 88.44 7 SER B CA 1
ATOM 1339 C C . SER B 1 7 ? -2.125 32.625 13.508 1 88.44 7 SER B C 1
ATOM 1341 O O . SER B 1 7 ? -3.291 32.562 13.117 1 88.44 7 SER B O 1
ATOM 1343 N N . TRP B 1 8 ? -1.162 32.938 12.812 1 89.62 8 TRP B N 1
ATOM 1344 C CA . TRP B 1 8 ? -1.35 33.125 11.375 1 89.62 8 TRP B CA 1
ATOM 1345 C C . TRP B 1 8 ? -1.858 31.828 10.742 1 89.62 8 TRP B C 1
ATOM 1347 O O . TRP B 1 8 ? -2.773 31.844 9.914 1 89.62 8 TRP B O 1
ATOM 1357 N N . TYR B 1 9 ? -1.215 30.719 11.039 1 90.75 9 TYR B N 1
ATOM 1358 C CA . TYR B 1 9 ? -1.6 29.422 10.492 1 90.75 9 TYR B CA 1
ATOM 1359 C C . TYR B 1 9 ? -3.047 29.094 10.844 1 90.75 9 TYR B C 1
ATOM 1361 O O . TYR B 1 9 ? -3.803 28.609 10 1 90.75 9 TYR B O 1
ATOM 1369 N N . LEU B 1 10 ? -3.375 29.375 12.062 1 89.69 10 LEU B N 1
ATOM 1370 C CA . LEU B 1 10 ? -4.734 29.078 12.5 1 89.69 10 LEU B CA 1
ATOM 1371 C C . LEU B 1 10 ? -5.746 29.953 11.758 1 89.69 10 LEU B C 1
ATOM 1373 O O . LEU B 1 10 ? -6.84 29.5 11.43 1 89.69 10 LEU B O 1
ATOM 1377 N N . LYS B 1 11 ? -5.348 31.188 11.547 1 90 11 LYS B N 1
ATOM 1378 C CA . LYS B 1 11 ? -6.199 32.094 10.773 1 90 11 LYS B CA 1
ATOM 1379 C C . LYS B 1 11 ? -6.387 31.578 9.352 1 90 11 LYS B C 1
ATOM 1381 O O . LYS B 1 11 ? -7.496 31.609 8.812 1 90 11 LYS B O 1
ATOM 1386 N N . MET B 1 12 ? -5.324 31.141 8.805 1 89.88 12 MET B N 1
ATOM 1387 C CA . MET B 1 12 ? -5.391 30.625 7.445 1 89.88 12 MET B CA 1
ATOM 1388 C C . MET B 1 12 ? -6.242 29.359 7.383 1 89.88 12 MET B C 1
ATOM 1390 O O . MET B 1 12 ? -6.945 29.125 6.398 1 89.88 12 MET B O 1
ATOM 1394 N N . LEU B 1 13 ? -6.117 28.562 8.375 1 89.31 13 LEU B N 1
ATOM 1395 C CA . LEU B 1 13 ? -6.895 27.328 8.453 1 89.31 13 LEU B CA 1
ATOM 1396 C C . LEU B 1 13 ? -8.391 27.641 8.492 1 89.31 13 LEU B C 1
ATOM 1398 O O . LEU B 1 13 ? -9.195 26.859 7.98 1 89.31 13 LEU B O 1
ATOM 1402 N N . ASP B 1 14 ? -8.719 28.781 9.078 1 89.19 14 ASP B N 1
ATOM 1403 C CA . ASP B 1 14 ? -10.117 29.188 9.164 1 89.19 14 ASP B CA 1
ATOM 1404 C C . ASP B 1 14 ? -10.602 29.781 7.852 1 89.19 14 ASP B C 1
ATOM 1406 O O . ASP B 1 14 ? -11.742 29.547 7.438 1 89.19 14 ASP B O 1
ATOM 1410 N N . MET B 1 15 ? -9.727 30.5 7.203 1 89.5 15 MET B N 1
ATOM 1411 C CA . MET B 1 15 ? -10.109 31.234 5.992 1 89.5 15 MET B CA 1
ATOM 1412 C C . MET B 1 15 ? -10.133 30.312 4.785 1 89.5 15 MET B C 1
ATOM 1414 O O . MET B 1 15 ? -11.039 30.391 3.949 1 89.5 15 MET B O 1
ATOM 1418 N N . ARG B 1 16 ? -9.086 29.5 4.672 1 93.5 16 ARG B N 1
ATOM 1419 C CA . ARG B 1 16 ? -8.945 28.578 3.545 1 93.5 16 ARG B CA 1
ATOM 1420 C C . ARG B 1 16 ? -8.492 27.203 4.016 1 93.5 16 ARG B C 1
ATOM 1422 O O . ARG B 1 16 ? -7.352 26.812 3.777 1 93.5 16 ARG B O 1
ATOM 1429 N N . PRO B 1 17 ? -9.383 26.484 4.602 1 91.06 17 PRO B N 1
ATOM 1430 C CA . PRO B 1 17 ? -9.008 25.234 5.258 1 91.06 17 PRO B CA 1
ATOM 1431 C C . PRO B 1 17 ? -8.391 24.234 4.293 1 91.06 17 PRO B C 1
ATOM 1433 O O . PRO B 1 17 ? -7.336 23.656 4.578 1 91.06 17 PRO B O 1
ATOM 1436 N N . LEU B 1 18 ? -9 24.094 3.18 1 93.25 18 LEU B N 1
ATOM 1437 C CA . LEU B 1 18 ? -8.523 23.094 2.23 1 93.25 18 LEU B CA 1
ATOM 1438 C C . LEU B 1 18 ? -7.148 23.469 1.692 1 93.25 18 LEU B C 1
ATOM 1440 O O . LEU B 1 18 ? -6.238 22.641 1.678 1 93.25 18 LEU B O 1
ATOM 1444 N N . LEU B 1 19 ? -7.004 24.672 1.279 1 93.38 19 LEU B N 1
ATOM 1445 C CA . LEU B 1 19 ? -5.746 25.125 0.702 1 93.38 19 LEU B CA 1
ATOM 1446 C C . LEU B 1 19 ? -4.621 25.078 1.732 1 93.38 19 LEU B C 1
ATOM 1448 O O . LEU B 1 19 ? -3.504 24.656 1.418 1 93.38 19 LEU B O 1
ATOM 1452 N N . THR B 1 20 ? -4.914 25.469 2.947 1 93.88 20 THR B N 1
ATOM 1453 C CA . THR B 1 20 ? -3.912 25.5 4.008 1 93.88 20 THR B CA 1
ATOM 1454 C C . THR B 1 20 ? -3.436 24.094 4.34 1 93.88 20 THR B C 1
ATOM 1456 O O . THR B 1 20 ? -2.232 23.844 4.449 1 93.88 20 THR B O 1
ATOM 1459 N N . LYS B 1 21 ? -4.328 23.219 4.438 1 94.19 21 LYS B N 1
ATOM 1460 C CA . LYS B 1 21 ? -3.982 21.828 4.754 1 94.19 21 LYS B CA 1
ATOM 1461 C C . LYS B 1 21 ? -3.211 21.188 3.607 1 94.19 21 LYS B C 1
ATOM 1463 O O . LYS B 1 21 ? -2.26 20.438 3.838 1 94.19 21 LYS B O 1
ATOM 1468 N N . SER B 1 22 ? -3.627 21.516 2.447 1 94.88 22 SER B N 1
ATOM 1469 C CA . SER B 1 22 ? -2.957 20.969 1.273 1 94.88 22 SER B CA 1
ATOM 1470 C C . SER B 1 22 ? -1.524 21.484 1.164 1 94.88 22 SER B C 1
ATOM 1472 O O . SER B 1 22 ? -0.598 20.703 0.918 1 94.88 22 SER B O 1
ATOM 1474 N N . VAL B 1 23 ? -1.379 22.719 1.344 1 95.19 23 VAL B N 1
ATOM 1475 C CA . VAL B 1 23 ? -0.052 23.328 1.259 1 95.19 23 VAL B CA 1
ATOM 1476 C C . VAL B 1 23 ? 0.835 22.781 2.375 1 95.19 23 VAL B C 1
ATOM 1478 O O . VAL B 1 23 ? 2.008 22.469 2.15 1 95.19 23 VAL B O 1
ATOM 1481 N N . SER B 1 24 ? 0.287 22.688 3.576 1 95.5 24 SER B N 1
ATOM 1482 C CA . SER B 1 24 ? 1.054 22.125 4.684 1 95.5 24 SER B CA 1
ATOM 1483 C C . SER B 1 24 ? 1.512 20.703 4.379 1 95.5 24 SER B C 1
ATOM 1485 O O . SER B 1 24 ? 2.666 20.359 4.633 1 95.5 24 SER B O 1
ATOM 1487 N N . ALA B 1 25 ? 0.625 19.953 3.84 1 95.38 25 ALA B N 1
ATOM 1488 C CA . ALA B 1 25 ? 0.976 18.578 3.482 1 95.38 25 ALA B CA 1
ATOM 1489 C C . ALA B 1 25 ? 2.086 18.547 2.436 1 95.38 25 ALA B C 1
ATOM 1491 O O . ALA B 1 25 ? 3.066 17.812 2.58 1 95.38 25 ALA B O 1
ATOM 1492 N N . GLY B 1 26 ? 1.931 19.312 1.386 1 95.62 26 GLY B N 1
ATOM 1493 C CA . GLY B 1 26 ? 2.959 19.391 0.36 1 95.62 26 GLY B CA 1
ATOM 1494 C C . GLY B 1 26 ? 4.328 19.734 0.912 1 95.62 26 GLY B C 1
ATOM 1495 O O . GLY B 1 26 ? 5.324 19.094 0.555 1 95.62 26 GLY B O 1
ATOM 1496 N N . VAL B 1 27 ? 4.316 20.703 1.773 1 95.5 27 VAL B N 1
ATOM 1497 C CA . VAL B 1 27 ? 5.57 21.156 2.365 1 95.5 27 VAL B CA 1
ATOM 1498 C C . VAL B 1 27 ? 6.156 20.047 3.238 1 95.5 27 VAL B C 1
ATOM 1500 O O . VAL B 1 27 ? 7.348 19.75 3.146 1 95.5 27 VAL B O 1
ATOM 1503 N N . ILE B 1 28 ? 5.355 19.5 4.039 1 95.25 28 ILE B N 1
ATOM 1504 C CA . ILE B 1 28 ? 5.824 18.484 4.98 1 95.25 28 ILE B CA 1
ATOM 1505 C C . ILE B 1 28 ? 6.367 17.281 4.215 1 95.25 28 ILE B C 1
ATOM 1507 O O . ILE B 1 28 ? 7.461 16.797 4.508 1 95.25 28 ILE B O 1
ATOM 1511 N N . TYR B 1 29 ? 5.691 16.828 3.254 1 93.88 29 TYR B N 1
ATOM 1512 C CA . TYR B 1 29 ? 6.137 15.672 2.49 1 93.88 29 TYR B CA 1
ATOM 1513 C C . TYR B 1 29 ? 7.355 16.016 1.642 1 93.88 29 TYR B C 1
ATOM 1515 O O . TYR B 1 29 ? 8.227 15.172 1.434 1 93.88 29 TYR B O 1
ATOM 1523 N N . GLY B 1 30 ? 7.406 17.234 1.124 1 94.06 30 GLY B N 1
ATOM 1524 C CA . GLY B 1 30 ? 8.609 17.688 0.44 1 94.06 30 GLY B CA 1
ATOM 1525 C C . GLY B 1 30 ? 9.836 17.703 1.337 1 94.06 30 GLY B C 1
ATOM 1526 O O . GLY B 1 30 ? 10.891 17.203 0.958 1 94.06 30 GLY B O 1
ATOM 1527 N N . VAL B 1 31 ? 9.656 18.203 2.5 1 94.38 31 VAL B N 1
ATOM 1528 C CA . VAL B 1 31 ? 10.75 18.266 3.461 1 94.38 31 VAL B CA 1
ATOM 1529 C C . VAL B 1 31 ? 11.148 16.859 3.896 1 94.38 31 VAL B C 1
ATOM 1531 O O . VAL B 1 31 ? 12.336 16.578 4.094 1 94.38 31 VAL B O 1
ATOM 1534 N N . ALA B 1 32 ? 10.156 16.094 4.078 1 91.62 32 ALA B N 1
ATOM 1535 C CA . ALA B 1 32 ? 10.445 14.703 4.445 1 91.62 32 ALA B CA 1
ATOM 1536 C C . ALA B 1 32 ? 11.328 14.031 3.396 1 91.62 32 ALA B C 1
ATOM 1538 O O . ALA B 1 32 ? 12.281 13.328 3.738 1 91.62 32 ALA B O 1
ATOM 1539 N N . ASP B 1 33 ? 11.016 14.242 2.168 1 90.12 33 ASP B N 1
ATOM 1540 C CA . ASP B 1 33 ? 11.797 13.641 1.094 1 90.12 33 ASP B CA 1
ATOM 1541 C C . ASP B 1 33 ? 13.219 14.211 1.068 1 90.12 33 ASP B C 1
ATOM 1543 O O . ASP B 1 33 ? 14.18 13.469 0.879 1 90.12 33 ASP B O 1
ATOM 1547 N N . LEU B 1 34 ? 13.305 15.484 1.231 1 91.69 34 LEU B N 1
ATOM 1548 C CA . LEU B 1 34 ? 14.625 16.109 1.268 1 91.69 34 LEU B CA 1
ATOM 1549 C C . LEU B 1 34 ? 15.461 15.547 2.414 1 91.69 34 LEU B C 1
ATOM 1551 O O . LEU B 1 34 ? 16.641 15.258 2.242 1 91.69 34 LEU B O 1
ATOM 1555 N N . THR B 1 35 ? 14.875 15.414 3.52 1 90.25 35 THR B N 1
ATOM 1556 C CA . THR B 1 35 ? 15.555 14.867 4.688 1 90.25 35 THR B CA 1
ATOM 1557 C C . THR B 1 35 ? 16.031 13.445 4.426 1 90.25 35 THR B C 1
ATOM 1559 O O . THR B 1 35 ? 17.156 13.086 4.762 1 90.25 35 THR B O 1
ATOM 1562 N N . THR B 1 36 ? 15.148 12.695 3.83 1 87 36 THR B N 1
ATOM 1563 C CA . THR B 1 36 ? 15.5 11.32 3.516 1 87 36 THR B CA 1
ATOM 1564 C C . THR B 1 36 ? 16.672 11.266 2.547 1 87 36 THR B C 1
ATOM 1566 O O . THR B 1 36 ? 17.578 10.438 2.703 1 87 36 THR B O 1
ATOM 1569 N N . GLN B 1 37 ? 16.656 12.078 1.578 1 85.38 37 GLN B N 1
ATOM 1570 C CA . GLN B 1 37 ? 17.75 12.125 0.6 1 85.38 37 GLN B CA 1
ATOM 1571 C C . GLN B 1 37 ? 19.062 12.508 1.258 1 85.38 37 GLN B C 1
ATOM 1573 O O . GLN B 1 37 ? 20.109 11.922 0.955 1 85.38 37 GLN B O 1
ATOM 1578 N N . ILE B 1 38 ? 19.031 13.438 2.107 1 87.12 38 ILE B N 1
ATOM 1579 C CA . ILE B 1 38 ? 20.219 13.914 2.791 1 87.12 38 ILE B CA 1
ATOM 1580 C C . ILE B 1 38 ? 20.781 12.812 3.693 1 87.12 38 ILE B C 1
ATOM 1582 O O . ILE B 1 38 ? 21.984 12.609 3.764 1 87.12 38 ILE B O 1
ATOM 1586 N N . MET B 1 39 ? 19.984 12.148 4.316 1 83.62 39 MET B N 1
ATOM 1587 C CA . MET B 1 39 ? 20.375 11.102 5.254 1 83.62 39 MET B CA 1
ATOM 1588 C C . MET B 1 39 ? 20.969 9.906 4.516 1 83.62 39 MET B C 1
ATOM 1590 O O . MET B 1 39 ? 21.766 9.148 5.078 1 83.62 39 MET B O 1
ATOM 1594 N N . THR B 1 40 ? 20.578 9.727 3.326 1 77.75 40 THR B N 1
ATOM 1595 C CA . THR B 1 40 ? 21 8.539 2.598 1 77.75 40 THR B CA 1
ATOM 1596 C C . THR B 1 40 ? 22.062 8.891 1.559 1 77.75 40 THR B C 1
ATOM 1598 O O . THR B 1 40 ? 22.578 8.008 0.874 1 77.75 40 THR B O 1
ATOM 1601 N N . MET B 1 41 ? 22.219 10.094 1.412 1 76.19 41 MET B N 1
ATOM 1602 C CA . MET B 1 41 ? 23.125 10.57 0.357 1 76.19 41 MET B CA 1
ATOM 1603 C C . MET B 1 41 ? 24.547 10.102 0.604 1 76.19 41 MET B C 1
ATOM 1605 O O . MET B 1 41 ? 25.047 10.195 1.726 1 76.19 41 MET B O 1
ATOM 1609 N N . GLU B 1 42 ? 24.922 9.477 -0.514 1 68.5 42 GLU B N 1
ATOM 1610 C CA . GLU B 1 42 ? 26.344 9.156 -0.489 1 68.5 42 GLU B CA 1
ATOM 1611 C C . GLU B 1 42 ? 27.203 10.398 -0.747 1 68.5 42 GLU B C 1
ATOM 1613 O O . GLU B 1 42 ? 26.672 11.438 -1.151 1 68.5 42 GLU B O 1
ATOM 1618 N N . ALA B 1 43 ? 28.562 10.211 -0.424 1 64 43 ALA B N 1
ATOM 1619 C CA . ALA B 1 43 ? 29.516 11.305 -0.561 1 64 43 ALA B CA 1
ATOM 1620 C C . ALA B 1 43 ? 29.422 11.945 -1.941 1 64 43 ALA B C 1
ATOM 1622 O O . ALA B 1 43 ? 29.547 13.172 -2.074 1 64 43 ALA B O 1
ATOM 1623 N N . SER B 1 44 ? 29.141 11.242 -2.881 1 60.59 44 SER B N 1
ATOM 1624 C CA . SER B 1 44 ? 29.125 11.766 -4.242 1 60.59 44 SER B CA 1
ATOM 1625 C C . SER B 1 44 ? 27.703 11.961 -4.746 1 60.59 44 SER B C 1
ATOM 1627 O O . SER B 1 44 ? 27.484 12.328 -5.902 1 60.59 44 SER B O 1
ATOM 1629 N N . GLY B 1 45 ? 26.812 11.883 -3.824 1 68.75 45 GLY B N 1
ATOM 1630 C CA . GLY B 1 45 ? 25.453 11.93 -4.344 1 68.75 45 GLY B CA 1
ATOM 1631 C C . GLY B 1 45 ? 24.859 13.32 -4.336 1 68.75 45 GLY B C 1
ATOM 1632 O O . GLY B 1 45 ? 25.406 14.234 -3.711 1 68.75 45 GLY B O 1
ATOM 1633 N N . SER B 1 46 ? 23.969 13.57 -5.391 1 79.44 46 SER B N 1
ATOM 1634 C CA . SER B 1 46 ? 23.266 14.852 -5.457 1 79.44 46 SER B CA 1
ATOM 1635 C C . SER B 1 46 ? 21.797 14.688 -5.129 1 79.44 46 SER B C 1
ATOM 1637 O O . SER B 1 46 ? 21.234 13.594 -5.227 1 79.44 46 SER B O 1
ATOM 1639 N N . LEU B 1 47 ? 21.234 15.781 -4.68 1 85.62 47 LEU B N 1
ATOM 1640 C CA . LEU B 1 47 ? 19.812 15.828 -4.375 1 85.62 47 LEU B CA 1
ATOM 1641 C C . LEU B 1 47 ? 18.984 15.812 -5.652 1 85.62 47 LEU B C 1
ATOM 1643 O O . LEU B 1 47 ? 19.344 16.469 -6.637 1 85.62 47 LEU B O 1
ATOM 1647 N N . SER B 1 48 ? 18.047 14.945 -5.723 1 85.31 48 SER B N 1
ATOM 1648 C CA . SER B 1 48 ? 17.094 14.914 -6.828 1 85.31 48 SER B CA 1
ATOM 1649 C C . SER B 1 48 ? 15.898 15.812 -6.547 1 85.31 48 SER B C 1
ATOM 1651 O O . SER B 1 48 ? 14.938 15.391 -5.898 1 85.31 48 SER B O 1
ATOM 1653 N N . LEU B 1 49 ? 15.898 16.953 -7.094 1 87.25 49 LEU B N 1
ATOM 1654 C CA . LEU B 1 49 ? 14.82 17.906 -6.859 1 87.25 49 LEU B CA 1
ATOM 1655 C C . LEU B 1 49 ? 13.547 17.484 -7.574 1 87.25 49 LEU B C 1
ATOM 1657 O O . LEU B 1 49 ? 12.438 17.812 -7.141 1 87.25 49 LEU B O 1
ATOM 1661 N N . ILE B 1 50 ? 13.672 16.812 -8.594 1 83.75 50 ILE B N 1
ATOM 1662 C CA . ILE B 1 50 ? 12.516 16.312 -9.328 1 83.75 50 ILE B CA 1
ATOM 1663 C C . ILE B 1 50 ? 11.727 15.344 -8.445 1 83.75 50 ILE B C 1
ATOM 1665 O O . ILE B 1 50 ? 10.492 15.383 -8.414 1 83.75 50 ILE B O 1
ATOM 1669 N N . ARG B 1 51 ? 12.445 14.539 -7.785 1 80.88 51 ARG B N 1
ATOM 1670 C CA . ARG B 1 51 ? 11.789 13.617 -6.867 1 80.88 51 ARG B CA 1
ATOM 1671 C C . ARG B 1 51 ? 11.078 14.367 -5.746 1 80.88 51 ARG B C 1
ATOM 1673 O O . ARG B 1 51 ? 9.922 14.07 -5.426 1 80.88 51 ARG B O 1
ATOM 1680 N N . THR B 1 52 ? 11.75 15.266 -5.203 1 89.88 52 THR B N 1
ATOM 1681 C CA . THR B 1 52 ? 11.172 16.062 -4.125 1 89.88 52 THR B CA 1
ATOM 1682 C C . THR B 1 52 ? 9.914 16.781 -4.598 1 89.88 52 THR B C 1
ATOM 1684 O O . THR B 1 52 ? 8.906 16.812 -3.881 1 89.88 52 THR B O 1
ATOM 1687 N N . PHE B 1 53 ? 10.008 17.266 -5.781 1 91 53 PHE B N 1
ATOM 1688 C CA . PHE B 1 53 ? 8.859 17.953 -6.348 1 91 53 PHE B CA 1
ATOM 1689 C C . PHE B 1 53 ? 7.676 17 -6.516 1 91 53 PHE B C 1
ATOM 1691 O O . PHE B 1 53 ? 6.539 17.359 -6.215 1 91 53 PHE B O 1
ATOM 1698 N N . ARG B 1 54 ? 7.863 15.859 -6.934 1 84.69 54 ARG B N 1
ATOM 1699 C CA . ARG B 1 54 ? 6.812 14.867 -7.125 1 84.69 54 ARG B CA 1
ATOM 1700 C C . ARG B 1 54 ? 6.168 14.484 -5.797 1 84.69 54 ARG B C 1
ATOM 1702 O O . ARG B 1 54 ? 4.945 14.383 -5.703 1 84.69 54 ARG B O 1
ATOM 1709 N N . ILE B 1 55 ? 7.031 14.32 -4.82 1 85.94 55 ILE B N 1
ATOM 1710 C CA . ILE B 1 55 ? 6.527 13.906 -3.514 1 85.94 55 ILE B CA 1
ATOM 1711 C C . ILE B 1 55 ? 5.754 15.055 -2.871 1 85.94 55 ILE B C 1
ATOM 1713 O O . ILE B 1 55 ? 4.703 14.836 -2.26 1 85.94 55 ILE B O 1
ATOM 1717 N N . ALA B 1 56 ? 6.25 16.203 -3.062 1 93.19 56 ALA B N 1
ATOM 1718 C CA . ALA B 1 56 ? 5.566 17.375 -2.535 1 93.19 56 ALA B CA 1
ATOM 1719 C C . ALA B 1 56 ? 4.203 17.562 -3.199 1 93.19 56 ALA B C 1
ATOM 1721 O O . ALA B 1 56 ? 3.223 17.906 -2.533 1 93.19 56 ALA B O 1
ATOM 1722 N N . MET B 1 57 ? 4.176 17.312 -4.473 1 90.56 57 MET B N 1
ATOM 1723 C CA . MET B 1 57 ? 2.922 17.453 -5.207 1 90.56 57 MET B CA 1
ATOM 1724 C C . MET B 1 57 ? 1.924 16.375 -4.781 1 90.56 57 MET B C 1
ATOM 1726 O O . MET B 1 57 ? 0.724 16.641 -4.695 1 90.56 57 MET B O 1
ATOM 1730 N N . PHE B 1 58 ? 2.436 15.266 -4.566 1 88.38 58 PHE B N 1
ATOM 1731 C CA . PHE B 1 58 ? 1.585 14.203 -4.039 1 88.38 58 PHE B CA 1
ATOM 1732 C C . PHE B 1 58 ? 0.943 14.633 -2.723 1 88.38 58 PHE B C 1
ATOM 1734 O O . PHE B 1 58 ? -0.251 14.414 -2.51 1 88.38 58 PHE B O 1
ATOM 1741 N N . GLY B 1 59 ? 1.72 15.164 -1.837 1 91.19 59 GLY B N 1
ATOM 1742 C CA . GLY B 1 59 ? 1.201 15.68 -0.578 1 91.19 59 GLY B CA 1
ATOM 1743 C C . GLY B 1 59 ? 0.197 16.797 -0.759 1 91.19 59 GLY B C 1
ATOM 1744 O O . GLY B 1 59 ? -0.864 16.797 -0.131 1 91.19 59 GLY B O 1
ATOM 1745 N N . LEU B 1 60 ? 0.541 17.672 -1.688 1 94.25 60 LEU B N 1
ATOM 1746 C CA . LEU B 1 60 ? -0.244 18.891 -1.896 1 94.25 60 LEU B CA 1
ATOM 1747 C C . LEU B 1 60 ? -1.572 18.562 -2.572 1 94.25 60 LEU B C 1
ATOM 1749 O O . LEU B 1 60 ? -2.627 19.016 -2.127 1 94.25 60 LEU B O 1
ATOM 1753 N N . LEU B 1 61 ? -1.523 17.734 -3.572 1 91 61 LEU B N 1
ATOM 1754 C CA . LEU B 1 61 ? -2.682 17.594 -4.449 1 91 61 LEU B CA 1
ATOM 1755 C C . LEU B 1 61 ? -3.518 16.375 -4.051 1 91 61 LEU B C 1
ATOM 1757 O O . LEU B 1 61 ? -4.719 16.328 -4.32 1 91 61 LEU B O 1
ATOM 1761 N N . ILE B 1 62 ? -2.881 15.461 -3.383 1 88.94 62 ILE B N 1
ATOM 1762 C CA . ILE B 1 62 ? -3.605 14.219 -3.152 1 88.94 62 ILE B CA 1
ATOM 1763 C C . ILE B 1 62 ? -3.809 14.008 -1.652 1 88.94 62 ILE B C 1
ATOM 1765 O O . ILE B 1 62 ? -4.941 14.016 -1.167 1 88.94 62 ILE B O 1
ATOM 1769 N N . LEU B 1 63 ? -2.727 13.961 -0.922 1 89.56 63 LEU B N 1
ATOM 1770 C CA . LEU B 1 63 ? -2.838 13.594 0.486 1 89.56 63 LEU B CA 1
ATOM 1771 C C . LEU B 1 63 ? -3.506 14.711 1.285 1 89.56 63 LEU B C 1
ATOM 1773 O O . LEU B 1 63 ? -4.336 14.445 2.156 1 89.56 63 LEU B O 1
ATOM 1777 N N . GLY B 1 64 ? -3.117 15.922 0.964 1 91.5 64 GLY B N 1
ATOM 1778 C CA . GLY B 1 64 ? -3.701 17.047 1.68 1 91.5 64 GLY B CA 1
ATOM 1779 C C . GLY B 1 64 ? -5.215 17.094 1.582 1 91.5 64 GLY B C 1
ATOM 1780 O O . GLY B 1 64 ? -5.91 17.062 2.602 1 91.5 64 GLY B O 1
ATOM 1781 N N . PRO B 1 65 ? -5.691 17.156 0.41 1 91.94 65 PRO B N 1
ATOM 1782 C CA . PRO B 1 65 ? -7.145 17.156 0.228 1 91.94 65 PRO B CA 1
ATOM 1783 C C . PRO B 1 65 ? -7.809 15.914 0.798 1 91.94 65 PRO B C 1
ATOM 1785 O O . PRO B 1 65 ? -8.891 16 1.386 1 91.94 65 PRO B O 1
ATOM 1788 N N . ALA B 1 66 ? -7.195 14.789 0.621 1 89.5 66 ALA B N 1
ATOM 1789 C CA . ALA B 1 66 ? -7.75 13.539 1.136 1 89.5 66 ALA B CA 1
ATOM 1790 C C . ALA B 1 66 ? -7.867 13.578 2.656 1 89.5 66 ALA B C 1
ATOM 1792 O O . ALA B 1 66 ? -8.875 13.141 3.217 1 89.5 66 ALA B O 1
ATOM 1793 N N . GLN B 1 67 ? -6.824 14.078 3.26 1 92.31 67 GLN B N 1
ATOM 1794 C CA . GLN B 1 67 ? -6.844 14.18 4.715 1 92.31 67 GLN B CA 1
ATOM 1795 C C . GLN B 1 67 ? -7.93 15.148 5.184 1 92.31 67 GLN B C 1
ATOM 1797 O O . GLN B 1 67 ? -8.617 14.883 6.176 1 92.31 67 GLN B O 1
ATOM 1802 N N . HIS B 1 68 ? -8.031 16.281 4.477 1 92.62 68 HIS B N 1
ATOM 1803 C CA . HIS B 1 68 ? -9.055 17.266 4.824 1 92.62 68 HIS B CA 1
ATOM 1804 C C . HIS B 1 68 ? -10.445 16.641 4.809 1 92.62 68 HIS B C 1
ATOM 1806 O O . HIS B 1 68 ? -11.211 16.797 5.758 1 92.62 68 HIS B O 1
ATOM 1812 N N . VAL B 1 69 ? -10.758 15.914 3.838 1 91.25 69 VAL B N 1
ATOM 1813 C CA . VAL B 1 69 ? -12.078 15.305 3.676 1 91.25 69 VAL B CA 1
ATOM 1814 C C . VAL B 1 69 ? -12.266 14.195 4.703 1 91.25 69 VAL B C 1
ATOM 1816 O O . VAL B 1 69 ? -13.312 14.102 5.344 1 91.25 69 VAL B O 1
ATOM 1819 N N . TRP B 1 70 ? -11.242 13.375 4.91 1 91.69 70 TRP B N 1
ATOM 1820 C CA . TRP B 1 70 ? -11.336 12.227 5.797 1 91.69 70 TRP B CA 1
ATOM 1821 C C . TRP B 1 70 ? -11.602 12.664 7.234 1 91.69 70 TRP B C 1
ATOM 1823 O O . TRP B 1 70 ? -12.562 12.211 7.859 1 91.69 70 TRP B O 1
ATOM 1833 N N . PHE B 1 71 ? -10.828 13.523 7.68 1 92.88 71 PHE B N 1
ATOM 1834 C CA . PHE B 1 71 ? -10.914 13.898 9.086 1 92.88 71 PHE B CA 1
ATOM 1835 C C . PHE B 1 71 ? -12.164 14.719 9.359 1 92.88 71 PHE B C 1
ATOM 1837 O O . PHE B 1 71 ? -12.805 14.562 10.398 1 92.88 71 PHE B O 1
ATOM 1844 N N . ASN B 1 72 ? -12.5 15.547 8.422 1 92.12 72 ASN B N 1
ATOM 1845 C CA . ASN B 1 72 ? -13.734 16.312 8.594 1 92.12 72 ASN B CA 1
ATOM 1846 C C . ASN B 1 72 ? -14.961 15.406 8.555 1 92.12 72 ASN B C 1
ATOM 1848 O O . ASN B 1 72 ? -15.906 15.602 9.328 1 92.12 72 ASN B O 1
ATOM 1852 N N . TYR B 1 73 ? -14.961 14.492 7.691 1 92.38 73 TYR B N 1
ATOM 1853 C CA . TYR B 1 73 ? -16.062 13.547 7.582 1 92.38 73 TYR B CA 1
ATOM 1854 C C . TYR B 1 73 ? -16.203 12.719 8.852 1 92.38 73 TYR B C 1
ATOM 1856 O O . TYR B 1 73 ? -17.312 12.578 9.391 1 92.38 73 TYR B O 1
ATOM 1864 N N . LEU B 1 74 ? -15.133 12.172 9.305 1 90.56 74 LEU B N 1
ATOM 1865 C CA . LEU B 1 74 ? -15.164 11.375 10.523 1 90.56 74 LEU B CA 1
ATOM 1866 C C . LEU B 1 74 ? -15.555 12.227 11.727 1 90.56 74 LEU B C 1
ATOM 1868 O O . LEU B 1 74 ? -16.266 11.75 12.617 1 90.56 74 LEU B O 1
ATOM 1872 N N . GLY B 1 75 ? -15.102 13.438 11.75 1 91.62 75 GLY B N 1
ATOM 1873 C CA . GLY B 1 75 ? -15.461 14.359 12.812 1 91.62 75 GLY B CA 1
ATOM 1874 C C . GLY B 1 75 ? -16.938 14.711 12.812 1 91.62 75 GLY B C 1
ATOM 1875 O O . GLY B 1 75 ? -17.516 14.984 13.875 1 91.62 75 GLY B O 1
ATOM 1876 N N . LYS B 1 76 ? -17.484 14.695 11.664 1 91.5 76 LYS B N 1
ATOM 1877 C CA . LYS B 1 76 ? -18.906 15 11.547 1 91.5 76 LYS B CA 1
ATOM 1878 C C . LYS B 1 76 ? -19.766 13.82 12 1 91.5 76 LYS B C 1
ATOM 1880 O O . LYS B 1 76 ? -20.766 14 12.688 1 91.5 76 LYS B O 1
ATOM 1885 N N . ILE B 1 77 ? -19.375 12.641 11.703 1 91.88 77 ILE B N 1
ATOM 1886 C CA . ILE B 1 77 ? -20.156 11.445 12 1 91.88 77 ILE B CA 1
ATOM 1887 C C . ILE B 1 77 ? -19.906 11.016 13.445 1 91.88 77 ILE B C 1
ATOM 1889 O O . ILE B 1 77 ? -20.797 10.484 14.109 1 91.88 77 ILE B O 1
ATOM 1893 N N . LEU B 1 78 ? -18.703 11.18 13.844 1 92 78 LEU B N 1
ATOM 1894 C CA . LEU B 1 78 ? -18.281 10.875 15.211 1 92 78 LEU B CA 1
ATOM 1895 C C . LEU B 1 78 ? -17.656 12.094 15.883 1 92 78 LEU B C 1
ATOM 1897 O O . LEU B 1 78 ? -16.438 12.141 16.078 1 92 78 LEU B O 1
ATOM 1901 N N . PRO B 1 79 ? -18.531 12.945 16.391 1 88.19 79 PRO B N 1
ATOM 1902 C CA . PRO B 1 79 ? -18.031 14.242 16.859 1 88.19 79 PRO B CA 1
ATOM 1903 C C . PRO B 1 79 ? -17.453 14.172 18.266 1 88.19 79 PRO B C 1
ATOM 1905 O O . PRO B 1 79 ? -16.641 15.023 18.641 1 88.19 79 PRO B O 1
ATOM 1908 N N . LYS B 1 80 ? -17.75 13.172 19.031 1 87.31 80 LYS B N 1
ATOM 1909 C CA . LYS B 1 80 ? -17.297 13.117 20.422 1 87.31 80 LYS B CA 1
ATOM 1910 C C . LYS B 1 80 ? -15.844 12.633 20.5 1 87.31 80 LYS B C 1
ATOM 1912 O O . LYS B 1 80 ? -15.32 12.062 19.547 1 87.31 80 LYS B O 1
ATOM 1917 N N . ARG B 1 81 ? -15.156 12.914 21.531 1 87.44 81 ARG B N 1
ATOM 1918 C CA . ARG B 1 81 ? -13.773 12.508 21.734 1 87.44 81 ARG B CA 1
ATOM 1919 C C . ARG B 1 81 ? -13.656 11.594 22.953 1 87.44 81 ARG B C 1
ATOM 1921 O O . ARG B 1 81 ? -12.648 11.625 23.672 1 87.44 81 ARG B O 1
ATOM 1928 N N . ASP B 1 82 ? -14.773 10.945 23.172 1 91.69 82 ASP B N 1
ATOM 1929 C CA . ASP B 1 82 ? -14.719 9.945 24.234 1 91.69 82 ASP B CA 1
ATOM 1930 C C . ASP B 1 82 ? -14.008 8.688 23.766 1 91.69 82 ASP B C 1
ATOM 1932 O O . ASP B 1 82 ? -13.688 8.547 22.578 1 91.69 82 ASP B O 1
ATOM 1936 N N . MET B 1 83 ? -13.688 7.789 24.734 1 91.94 83 MET B N 1
ATOM 1937 C CA . MET B 1 83 ? -12.883 6.609 24.453 1 91.94 83 MET B CA 1
ATOM 1938 C C . MET B 1 83 ? -13.562 5.723 23.406 1 91.94 83 MET B C 1
ATOM 1940 O O . MET B 1 83 ? -12.914 5.234 22.484 1 91.94 83 MET B O 1
ATOM 1944 N N . ILE B 1 84 ? -14.805 5.574 23.5 1 92.12 84 ILE B N 1
ATOM 1945 C CA . ILE B 1 84 ? -15.531 4.691 22.594 1 92.12 84 ILE B CA 1
ATOM 1946 C C . ILE B 1 84 ? -15.516 5.27 21.188 1 92.12 84 ILE B C 1
ATOM 1948 O O . ILE B 1 84 ? -15.234 4.559 20.219 1 92.12 84 ILE B O 1
ATOM 1952 N N . THR B 1 85 ? -15.773 6.52 21.125 1 91.94 85 THR B N 1
ATOM 1953 C CA . THR B 1 85 ? -15.789 7.184 19.828 1 91.94 85 THR B CA 1
ATOM 1954 C C . THR B 1 85 ? -14.391 7.184 19.203 1 91.94 85 THR B C 1
ATOM 1956 O O . THR B 1 85 ? -14.25 6.988 18 1 91.94 85 THR B O 1
ATOM 1959 N N . THR B 1 86 ? -13.508 7.383 20.047 1 92.44 86 THR B N 1
ATOM 1960 C CA . THR B 1 86 ? -12.125 7.383 19.578 1 92.44 86 THR B CA 1
ATOM 1961 C C . THR B 1 86 ? -11.742 6.016 19.031 1 92.44 86 THR B C 1
ATOM 1963 O O . THR B 1 86 ? -11.109 5.918 17.969 1 92.44 86 THR B O 1
ATOM 1966 N N . LEU B 1 87 ? -12.109 5.012 19.688 1 92.62 87 LEU B N 1
ATOM 1967 C CA . LEU B 1 87 ? -11.797 3.654 19.25 1 92.62 87 LEU B CA 1
ATOM 1968 C C . LEU B 1 87 ? -12.523 3.324 17.953 1 92.62 87 LEU B C 1
ATOM 1970 O O . LEU B 1 87 ? -11.969 2.637 17.078 1 92.62 87 LEU B O 1
ATOM 1974 N N . LYS B 1 88 ? -13.688 3.787 17.797 1 91.19 88 LYS B N 1
ATOM 1975 C CA . LYS B 1 88 ? -14.422 3.586 16.562 1 91.19 88 LYS B CA 1
ATOM 1976 C C . LYS B 1 88 ? -13.711 4.254 15.383 1 91.19 88 LYS B C 1
ATOM 1978 O O . LYS B 1 88 ? -13.57 3.654 14.312 1 91.19 88 LYS B O 1
ATOM 1983 N N . LYS B 1 89 ? -13.281 5.43 15.656 1 93.38 89 LYS B N 1
ATOM 1984 C CA . LYS B 1 89 ? -12.555 6.148 14.617 1 93.38 89 LYS B CA 1
ATOM 1985 C C . LYS B 1 89 ? -11.266 5.418 14.234 1 93.38 89 LYS B C 1
ATOM 1987 O O . LYS B 1 89 ? -10.914 5.348 13.055 1 93.38 89 LYS B O 1
ATOM 1992 N N . LEU B 1 90 ? -10.711 4.957 15.281 1 89.81 90 LEU B N 1
ATOM 1993 C CA . LEU B 1 90 ? -9.453 4.234 15.086 1 89.81 90 LEU B CA 1
ATOM 1994 C C . LEU B 1 90 ? -9.672 3.004 14.219 1 89.81 90 LEU B C 1
ATOM 1996 O O . LEU B 1 90 ? -8.898 2.756 13.281 1 89.81 90 LEU B O 1
ATOM 2000 N N . ILE B 1 91 ? -10.656 2.326 14.492 1 85.75 91 ILE B N 1
ATOM 2001 C CA . ILE B 1 91 ? -10.961 1.099 13.766 1 85.75 91 ILE B CA 1
ATOM 2002 C C . ILE B 1 91 ? -11.336 1.434 12.328 1 85.75 91 ILE B C 1
ATOM 2004 O O . ILE B 1 91 ? -10.836 0.814 11.383 1 85.75 91 ILE B O 1
ATOM 2008 N N . VAL B 1 92 ? -12.117 2.402 12.164 1 84.69 92 VAL B N 1
ATOM 2009 C CA . VAL B 1 92 ? -12.539 2.832 10.836 1 84.69 92 VAL B CA 1
ATOM 2010 C C . VAL B 1 92 ? -11.328 3.312 10.039 1 84.69 92 VAL B C 1
ATOM 2012 O O . VAL B 1 92 ? -11.195 3.008 8.852 1 84.69 92 VAL B O 1
ATOM 2015 N N . GLY B 1 93 ? -10.484 4.066 10.695 1 84.12 93 GLY B N 1
ATOM 2016 C CA . GLY B 1 93 ? -9.281 4.566 10.055 1 84.12 93 GLY B CA 1
ATOM 2017 C C . GLY B 1 93 ? -8.336 3.463 9.609 1 84.12 93 GLY B C 1
ATOM 2018 O O . GLY B 1 93 ? -7.781 3.52 8.508 1 84.12 93 GLY B O 1
ATOM 2019 N N . GLN B 1 94 ? -8.195 2.5 10.398 1 75 94 GLN B N 1
ATOM 2020 C CA . GLN B 1 94 ? -7.285 1.405 10.078 1 75 94 GLN B CA 1
ATOM 2021 C C . GLN B 1 94 ? -7.84 0.549 8.938 1 75 94 GLN B C 1
ATOM 2023 O O . GLN B 1 94 ? -7.082 0.04 8.117 1 75 94 GLN B O 1
ATOM 2028 N N . ILE B 1 95 ? -9.078 0.491 8.867 1 71.5 95 ILE B N 1
ATOM 2029 C CA . ILE B 1 95 ? -9.719 -0.395 7.898 1 71.5 95 ILE B CA 1
ATOM 2030 C C . ILE B 1 95 ? -9.875 0.327 6.562 1 71.5 95 ILE B C 1
ATOM 2032 O O . ILE B 1 95 ? -9.656 -0.263 5.5 1 71.5 95 ILE B O 1
ATOM 2036 N N . PHE B 1 96 ? -10.148 1.576 6.586 1 75.06 96 PHE B N 1
ATOM 2037 C CA . PHE B 1 96 ? -10.5 2.268 5.352 1 75.06 96 PHE B CA 1
ATOM 2038 C C . PHE B 1 96 ? -9.398 3.236 4.941 1 75.06 96 PHE B C 1
ATOM 2040 O O . PHE B 1 96 ? -8.953 3.23 3.791 1 75.06 96 PHE B O 1
ATOM 2047 N N . TYR B 1 97 ? -8.977 4.051 5.875 1 77.94 97 TYR B N 1
ATOM 2048 C CA . TYR B 1 97 ? -8.023 5.102 5.535 1 77.94 97 TYR B CA 1
ATOM 2049 C C . TYR B 1 97 ? -6.664 4.516 5.188 1 77.94 97 TYR B C 1
ATOM 2051 O O . TYR B 1 97 ? -6.059 4.891 4.18 1 77.94 97 TYR B O 1
ATOM 2059 N N . GLY B 1 98 ? -6.219 3.654 5.965 1 67.56 98 GLY B N 1
ATOM 2060 C CA . GLY B 1 98 ? -4.918 3.037 5.758 1 67.56 98 GLY B CA 1
ATOM 2061 C C . GLY B 1 98 ? -4.77 2.418 4.379 1 67.56 98 GLY B C 1
ATOM 2062 O O . GLY B 1 98 ? -3.912 2.834 3.596 1 67.56 98 GLY B O 1
ATOM 2063 N N . PRO B 1 99 ? -5.688 1.554 4.121 1 62.47 99 PRO B N 1
ATOM 2064 C CA . PRO B 1 99 ? -5.605 0.878 2.826 1 62.47 99 PRO B CA 1
ATOM 2065 C C . PRO B 1 99 ? -5.84 1.825 1.651 1 62.47 99 PRO B C 1
ATOM 2067 O O . PRO B 1 99 ? -5.211 1.679 0.6 1 62.47 99 PRO B O 1
ATOM 2070 N N . SER B 1 100 ? -6.668 2.756 1.82 1 69.31 100 SER B N 1
ATOM 2071 C CA . SER B 1 100 ? -6.945 3.713 0.754 1 69.31 100 SER B CA 1
ATOM 2072 C C . SER B 1 100 ? -5.723 4.566 0.444 1 69.31 100 SER B C 1
ATOM 2074 O O . SER B 1 100 ? -5.41 4.809 -0.723 1 69.31 100 SER B O 1
ATOM 2076 N N . CYS B 1 101 ? -5.078 4.98 1.517 1 71.31 101 CYS B N 1
ATOM 2077 C CA . CYS B 1 101 ? -3.877 5.781 1.318 1 71.31 101 CYS B CA 1
ATOM 2078 C C . CYS B 1 101 ? -2.809 4.984 0.578 1 71.31 101 CYS B C 1
ATOM 2080 O O . CYS B 1 101 ? -2.158 5.508 -0.33 1 71.31 101 CYS B O 1
ATOM 2082 N N . THR B 1 102 ? -2.723 3.855 0.979 1 63.16 102 THR B N 1
ATOM 2083 C CA . THR B 1 102 ? -1.735 2.986 0.35 1 63.16 102 THR B CA 1
ATOM 2084 C C . THR B 1 102 ? -2.07 2.766 -1.122 1 63.16 102 THR B C 1
ATOM 2086 O O . THR B 1 102 ? -1.189 2.844 -1.982 1 63.16 102 THR B O 1
ATOM 2089 N N . ALA B 1 103 ? -3.289 2.527 -1.385 1 62.72 103 ALA B N 1
ATOM 2090 C CA . ALA B 1 103 ? -3.738 2.314 -2.758 1 62.72 103 ALA B CA 1
ATOM 2091 C C . ALA B 1 103 ? -3.473 3.545 -3.619 1 62.72 103 ALA B C 1
ATOM 2093 O O . ALA B 1 103 ? -2.99 3.43 -4.746 1 62.72 103 ALA B O 1
ATOM 2094 N N . VAL B 1 104 ? -3.762 4.637 -3.047 1 66 104 VAL B N 1
ATOM 2095 C CA . VAL B 1 104 ? -3.568 5.887 -3.773 1 66 104 VAL B CA 1
ATOM 2096 C C . VAL B 1 104 ? -2.08 6.109 -4.031 1 66 104 VAL B C 1
ATOM 2098 O O . VAL B 1 104 ? -1.688 6.523 -5.125 1 66 104 VAL B O 1
ATOM 2101 N N . PHE B 1 105 ? -1.353 5.816 -3.068 1 65.25 105 PHE B N 1
ATOM 2102 C CA . PHE B 1 105 ? 0.089 5.996 -3.199 1 65.25 105 PHE B CA 1
ATOM 2103 C C . PHE B 1 105 ? 0.65 5.09 -4.289 1 65.25 105 PHE B C 1
ATOM 2105 O O . PHE B 1 105 ? 1.427 5.535 -5.133 1 65.25 105 PHE B O 1
ATOM 2112 N N . PHE B 1 106 ? 0.254 3.943 -4.301 1 58.47 106 PHE B N 1
ATOM 2113 C CA . PHE B 1 106 ? 0.789 2.988 -5.266 1 58.47 106 PHE B CA 1
ATOM 2114 C C . PHE B 1 106 ? 0.298 3.307 -6.672 1 58.47 106 PHE B C 1
ATOM 2116 O O . PHE B 1 106 ? 1.047 3.172 -7.641 1 58.47 106 PHE B O 1
ATOM 2123 N N . THR B 1 107 ? -0.911 3.689 -6.668 1 59.69 107 THR B N 1
ATOM 2124 C CA . THR B 1 107 ? -1.437 4.078 -7.973 1 59.69 107 THR B CA 1
ATOM 2125 C C . THR B 1 107 ? -0.692 5.293 -8.516 1 59.69 107 THR B C 1
ATOM 2127 O O . THR B 1 107 ? -0.335 5.332 -9.695 1 59.69 107 THR B O 1
ATOM 2130 N N . TYR B 1 108 ? -0.512 6.215 -7.648 1 66.12 108 TYR B N 1
ATOM 2131 C CA . TYR B 1 108 ? 0.235 7.41 -8.016 1 66.12 108 TYR B CA 1
ATOM 2132 C C . TYR B 1 108 ? 1.634 7.051 -8.508 1 66.12 108 TYR B C 1
ATOM 2134 O O . TYR B 1 108 ? 2.078 7.535 -9.547 1 66.12 108 TYR B O 1
ATOM 2142 N N . ASN B 1 109 ? 2.26 6.145 -7.809 1 61.16 109 ASN B N 1
ATOM 2143 C CA . ASN B 1 109 ? 3.613 5.73 -8.164 1 61.16 109 ASN B CA 1
ATOM 2144 C C . ASN B 1 109 ? 3.631 4.914 -9.453 1 61.16 109 ASN B C 1
ATOM 2146 O O . ASN B 1 109 ? 4.547 5.051 -10.266 1 61.16 109 ASN B O 1
ATOM 2150 N N . ALA B 1 110 ? 2.662 4.062 -9.5 1 57.75 110 ALA B N 1
ATOM 2151 C CA . ALA B 1 110 ? 2.553 3.254 -10.711 1 57.75 110 ALA B CA 1
ATOM 2152 C C . ALA B 1 110 ? 2.355 4.133 -11.945 1 57.75 110 ALA B C 1
ATOM 2154 O O . ALA B 1 110 ? 2.914 3.859 -13.008 1 57.75 110 ALA B O 1
ATOM 2155 N N . SER B 1 111 ? 1.567 5.098 -11.781 1 62 111 SER B N 1
ATOM 2156 C CA . SER B 1 111 ? 1.328 6.023 -12.883 1 62 111 SER B CA 1
ATOM 2157 C C . SER B 1 111 ? 2.613 6.727 -13.305 1 62 111 SER B C 1
ATOM 2159 O O . SER B 1 111 ? 2.84 6.957 -14.492 1 62 111 SER B O 1
ATOM 2161 N N . LEU B 1 112 ? 3.402 6.93 -12.359 1 59.84 112 LEU B N 1
ATOM 2162 C CA . LEU B 1 112 ? 4.648 7.629 -12.648 1 59.84 112 LEU B CA 1
ATOM 2163 C C . LEU B 1 112 ? 5.672 6.684 -13.273 1 59.84 112 LEU B C 1
ATOM 2165 O O . LEU B 1 112 ? 6.488 7.102 -14.094 1 59.84 112 LEU B O 1
ATOM 2169 N N . GLN B 1 113 ? 5.562 5.441 -12.844 1 57.41 113 GLN B N 1
ATOM 2170 C CA . GLN B 1 113 ? 6.539 4.477 -13.328 1 57.41 113 GLN B CA 1
ATOM 2171 C C . GLN B 1 113 ? 6.031 3.762 -14.578 1 57.41 113 GLN B C 1
ATOM 2173 O O . GLN B 1 113 ? 6.703 2.873 -15.109 1 57.41 113 GLN B O 1
ATOM 2178 N N . GLY B 1 114 ? 4.867 4.156 -15.094 1 54.09 114 GLY B N 1
ATOM 2179 C CA . GLY B 1 114 ? 4.289 3.506 -16.25 1 54.09 114 GLY B CA 1
ATOM 2180 C C . GLY B 1 114 ? 3.545 2.227 -15.914 1 54.09 114 GLY B C 1
ATOM 2181 O O . GLY B 1 114 ? 3.197 1.449 -16.812 1 54.09 114 GLY B O 1
ATOM 2182 N N . GLY B 1 115 ? 3.441 1.94 -14.688 1 59.81 115 GLY B N 1
ATOM 2183 C CA . GLY B 1 115 ? 2.812 0.714 -14.227 1 59.81 115 GLY B CA 1
ATOM 2184 C C . GLY B 1 115 ? 1.301 0.738 -14.336 1 59.81 115 GLY B C 1
ATOM 2185 O O . GLY B 1 115 ? 0.651 -0.308 -14.281 1 59.81 115 GLY B O 1
ATOM 2186 N N . LEU B 1 116 ? 0.744 1.756 -14.57 1 65.12 116 LEU B N 1
ATOM 2187 C CA . LEU B 1 116 ? -0.706 1.921 -14.602 1 65.12 116 LEU B CA 1
ATOM 2188 C C . LEU B 1 116 ? -1.326 1.066 -15.695 1 65.12 116 LEU B C 1
ATOM 2190 O O . LEU B 1 116 ? -2.416 0.516 -15.523 1 65.12 116 LEU B O 1
ATOM 2194 N N . MET B 1 117 ? -0.535 0.927 -16.672 1 73.75 117 MET B N 1
ATOM 2195 C CA . MET B 1 117 ? -1.111 0.148 -17.766 1 73.75 117 MET B CA 1
ATOM 2196 C C . MET B 1 117 ? -0.686 -1.313 -17.672 1 73.75 117 MET B C 1
ATOM 2198 O O . MET B 1 117 ? -1.35 -2.193 -18.219 1 73.75 117 MET B O 1
ATOM 2202 N N . TYR B 1 118 ? 0.314 -1.626 -17.031 1 82.44 118 TYR B N 1
ATOM 2203 C CA . TYR B 1 118 ? 0.863 -2.977 -16.969 1 82.44 118 TYR B CA 1
ATOM 2204 C C . TYR B 1 118 ? -0.131 -3.941 -16.344 1 82.44 118 TYR B C 1
ATOM 2206 O O . TYR B 1 118 ? -0.458 -4.977 -16.922 1 82.44 118 TYR B O 1
ATOM 2214 N N . TRP B 1 119 ? -0.706 -3.578 -15.242 1 83.5 119 TRP B N 1
ATOM 2215 C CA . TRP B 1 119 ? -1.529 -4.516 -14.484 1 83.5 119 TRP B CA 1
ATOM 2216 C C . TRP B 1 119 ? -2.891 -4.699 -15.148 1 83.5 119 TRP B C 1
ATOM 2218 O O . TRP B 1 119 ? -3.361 -5.828 -15.305 1 83.5 119 TRP B O 1
ATOM 2228 N N . PRO B 1 120 ? -3.484 -3.625 -15.586 1 84.62 120 PRO B N 1
ATOM 2229 C CA . PRO B 1 120 ? -4.75 -3.82 -16.297 1 84.62 120 PRO B CA 1
ATOM 2230 C C . PRO B 1 120 ? -4.594 -4.68 -17.547 1 84.62 120 PRO B C 1
ATOM 2232 O O . PRO B 1 120 ? -5.473 -5.488 -17.859 1 84.62 120 PRO B O 1
ATOM 2235 N N . VAL B 1 121 ? -3.557 -4.516 -18.25 1 88.06 121 VAL B N 1
ATOM 2236 C CA . VAL B 1 121 ? -3.312 -5.312 -19.453 1 88.06 121 VAL B CA 1
ATOM 2237 C C . VAL B 1 121 ? -3.086 -6.77 -19.062 1 88.06 121 VAL B C 1
ATOM 2239 O O . VAL B 1 121 ? -3.664 -7.676 -19.672 1 88.06 121 VAL B O 1
ATOM 2242 N N . CYS B 1 122 ? -2.285 -6.996 -18.016 1 90.44 122 CYS B N 1
ATOM 2243 C CA . CYS B 1 122 ? -2.025 -8.352 -17.547 1 90.44 122 CYS B CA 1
ATOM 2244 C C . CYS B 1 122 ? -3.307 -9.008 -17.047 1 90.44 122 CYS B C 1
ATOM 2246 O O . CYS B 1 122 ? -3.559 -10.18 -17.328 1 90.44 122 CYS B O 1
ATOM 2248 N N . ASP B 1 123 ? -4.043 -8.203 -16.344 1 91.5 123 ASP B N 1
ATOM 2249 C CA . ASP B 1 123 ? -5.289 -8.742 -15.797 1 91.5 123 ASP B CA 1
ATOM 2250 C C . ASP B 1 123 ? -6.27 -9.094 -16.906 1 91.5 123 ASP B C 1
ATOM 2252 O O . ASP B 1 123 ? -6.965 -10.109 -16.844 1 91.5 123 ASP B O 1
ATOM 2256 N N . PHE B 1 124 ? -6.34 -8.195 -17.875 1 92.44 124 PHE B N 1
ATOM 2257 C CA . PHE B 1 124 ? -7.215 -8.469 -19.016 1 92.44 124 PHE B CA 1
ATOM 2258 C C . PHE B 1 124 ? -6.859 -9.805 -19.672 1 92.44 124 PHE B C 1
ATOM 2260 O O . PHE B 1 124 ? -7.738 -10.625 -19.922 1 92.44 124 PHE B O 1
ATOM 2267 N N . PHE B 1 125 ? -5.578 -10.07 -19.938 1 92.88 125 PHE B N 1
ATOM 2268 C CA . PHE B 1 125 ? -5.109 -11.32 -20.516 1 92.88 125 PHE B CA 1
ATOM 2269 C C . PHE B 1 125 ? -5.418 -12.492 -19.594 1 92.88 125 PHE B C 1
ATOM 2271 O O . PHE B 1 125 ? -5.832 -13.562 -20.047 1 92.88 125 PHE B O 1
ATOM 2278 N N . THR B 1 126 ? -5.219 -12.234 -18.312 1 93.69 126 THR B N 1
ATOM 2279 C CA . THR B 1 126 ? -5.422 -13.289 -17.328 1 93.69 126 THR B CA 1
ATOM 2280 C C . THR B 1 126 ? -6.883 -13.719 -17.297 1 93.69 126 THR B C 1
ATOM 2282 O O . THR B 1 126 ? -7.188 -14.914 -17.375 1 93.69 126 THR B O 1
ATOM 2285 N N . TYR B 1 127 ? -7.738 -12.781 -17.297 1 93.31 127 TYR B N 1
ATOM 2286 C CA . TYR B 1 127 ? -9.156 -13.086 -17.172 1 93.31 127 TYR B CA 1
ATOM 2287 C C . TYR B 1 127 ? -9.727 -13.602 -18.484 1 93.31 127 TYR B C 1
ATOM 2289 O O . TYR B 1 127 ? -10.641 -14.438 -18.484 1 93.31 127 TYR B O 1
ATOM 2297 N N . LYS B 1 128 ? -9.203 -13.141 -19.562 1 93.06 128 LYS B N 1
ATOM 2298 C CA . LYS B 1 128 ? -9.773 -13.461 -20.859 1 93.06 128 LYS B CA 1
ATOM 2299 C C . LYS B 1 128 ? -9.289 -14.82 -21.359 1 93.06 128 LYS B C 1
ATOM 2301 O O . LYS B 1 128 ? -10.062 -15.586 -21.938 1 93.06 128 LYS B O 1
ATOM 2306 N N . ILE B 1 129 ? -8.062 -15.219 -21.062 1 93.44 129 ILE B N 1
ATOM 2307 C CA . ILE B 1 129 ? -7.449 -16.344 -21.766 1 93.44 129 ILE B CA 1
ATOM 2308 C C . ILE B 1 129 ? -7.086 -17.438 -20.766 1 93.44 129 ILE B C 1
ATOM 2310 O O . ILE B 1 129 ? -7.125 -18.625 -21.094 1 93.44 129 ILE B O 1
ATOM 2314 N N . VAL B 1 130 ? -6.75 -17.141 -19.609 1 93.12 130 VAL B N 1
ATOM 2315 C CA . VAL B 1 130 ? -6.164 -18.109 -18.672 1 93.12 130 VAL B CA 1
ATOM 2316 C C . VAL B 1 130 ? -7.266 -18.766 -17.844 1 93.12 130 VAL B C 1
ATOM 2318 O O . VAL 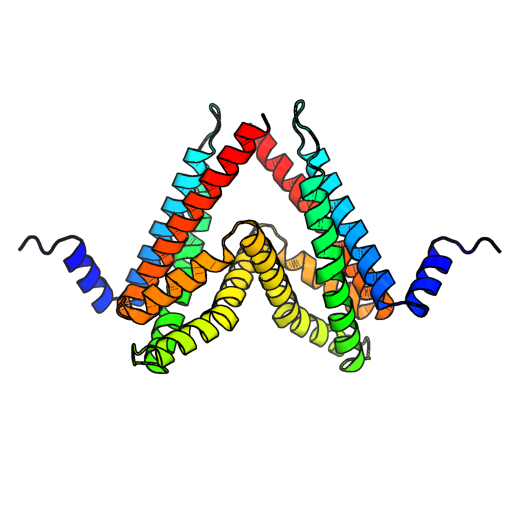B 1 130 ? -8.125 -18.078 -17.281 1 93.12 130 VAL B O 1
ATOM 2321 N N . PRO B 1 131 ? -7.266 -20.125 -17.828 1 91.5 131 PRO B N 1
ATOM 2322 C CA . PRO B 1 131 ? -8.219 -20.797 -16.938 1 91.5 131 PRO B CA 1
ATOM 2323 C C . PRO B 1 131 ? -8.062 -20.391 -15.477 1 91.5 131 PRO B C 1
ATOM 2325 O O . PRO B 1 131 ? -6.949 -20.141 -15.023 1 91.5 131 PRO B O 1
ATOM 2328 N N . VAL B 1 132 ? -9.156 -20.453 -14.828 1 91.5 132 VAL B N 1
ATOM 2329 C CA . VAL B 1 132 ? -9.25 -19.922 -13.469 1 91.5 132 VAL B CA 1
ATOM 2330 C C . VAL B 1 132 ? -8.211 -20.594 -12.578 1 91.5 132 VAL B C 1
ATOM 2332 O O . VAL B 1 132 ? -7.562 -19.938 -11.766 1 91.5 132 VAL B O 1
ATOM 2335 N N . HIS B 1 133 ? -7.992 -21.859 -12.719 1 90.81 133 HIS B N 1
ATOM 2336 C CA . HIS B 1 133 ? -7.105 -22.594 -11.828 1 90.81 133 HIS B CA 1
ATOM 2337 C C . HIS B 1 133 ? -5.648 -22.219 -12.062 1 90.81 133 HIS B C 1
ATOM 2339 O O . HIS B 1 133 ? -4.793 -22.453 -11.203 1 90.81 133 HIS B O 1
ATOM 2345 N N . LEU B 1 134 ? -5.344 -21.562 -13.188 1 93.12 134 LEU B N 1
ATOM 2346 C CA . LEU B 1 134 ? -3.971 -21.188 -13.5 1 93.12 134 LEU B CA 1
ATOM 2347 C C . LEU B 1 134 ? -3.762 -19.688 -13.305 1 93.12 134 LEU B C 1
ATOM 2349 O O . LEU B 1 134 ? -2.637 -19.188 -13.398 1 93.12 134 LEU B O 1
ATOM 2353 N N . GLN B 1 135 ? -4.77 -19 -12.945 1 93.94 135 GLN B N 1
ATOM 2354 C CA . GLN B 1 135 ? -4.695 -17.547 -12.883 1 93.94 135 GLN B CA 1
ATOM 2355 C C . GLN B 1 135 ? -3.76 -17.094 -11.766 1 93.94 135 GLN B C 1
ATOM 2357 O O . GLN B 1 135 ? -3.006 -16.141 -11.93 1 93.94 135 GLN B O 1
ATOM 2362 N N . PRO B 1 136 ? -3.732 -17.781 -10.633 1 93.81 136 PRO B N 1
ATOM 2363 C CA . PRO B 1 136 ? -2.777 -17.375 -9.602 1 93.81 136 PRO B CA 1
ATOM 2364 C C . PRO B 1 136 ? -1.326 -17.484 -10.062 1 93.81 136 PRO B C 1
ATOM 2366 O O . PRO B 1 136 ? -0.51 -16.609 -9.766 1 93.81 136 PRO B O 1
ATOM 2369 N N . LEU B 1 137 ? -1.082 -18.531 -10.758 1 92.62 137 LEU B N 1
ATOM 2370 C CA . LEU B 1 137 ? 0.263 -18.719 -11.289 1 92.62 137 LEU B CA 1
ATOM 2371 C C . LEU B 1 137 ? 0.615 -17.609 -12.273 1 92.62 137 LEU B C 1
ATOM 2373 O O . LEU B 1 137 ? 1.725 -17.078 -12.242 1 92.62 137 LEU B O 1
ATOM 2377 N N . MET B 1 138 ? -0.304 -17.312 -13.125 1 93.81 138 MET B N 1
ATOM 2378 C CA . MET B 1 138 ? -0.099 -16.25 -14.102 1 93.81 138 MET B CA 1
ATOM 2379 C C . MET B 1 138 ? 0.125 -14.914 -13.406 1 93.81 138 MET B C 1
ATOM 2381 O O . MET B 1 138 ? 1.041 -14.172 -13.758 1 93.81 138 MET B O 1
ATOM 2385 N N . ASN B 1 139 ? -0.652 -14.625 -12.453 1 93.12 139 ASN B N 1
ATOM 2386 C CA . ASN B 1 139 ? -0.539 -13.383 -11.703 1 93.12 139 ASN B CA 1
ATOM 2387 C C . ASN B 1 139 ? 0.815 -13.266 -11.008 1 93.12 139 ASN B C 1
ATOM 2389 O O . ASN B 1 139 ? 1.449 -12.211 -11.047 1 93.12 139 ASN B O 1
ATOM 2393 N N . SER B 1 140 ? 1.197 -14.312 -10.375 1 92.94 140 SER B N 1
ATOM 2394 C CA . SER B 1 140 ? 2.5 -14.328 -9.719 1 92.94 140 SER B CA 1
ATOM 2395 C C . SER B 1 140 ? 3.631 -14.172 -10.727 1 92.94 140 SER B C 1
ATOM 2397 O O . SER B 1 140 ? 4.641 -13.523 -10.445 1 92.94 140 SER B O 1
ATOM 2399 N N . SER B 1 141 ? 3.465 -14.742 -11.875 1 94 141 SER B N 1
ATOM 2400 C CA . SER B 1 141 ? 4.469 -14.617 -12.922 1 94 141 SER B CA 1
ATOM 2401 C C . SER B 1 141 ? 4.57 -13.18 -13.422 1 94 141 SER B C 1
ATOM 2403 O O . SER B 1 141 ? 5.668 -12.672 -13.664 1 94 141 SER B O 1
ATOM 2405 N N . PHE B 1 142 ? 3.457 -12.57 -13.594 1 91.62 142 PHE B N 1
ATOM 2406 C CA . PHE B 1 142 ? 3.453 -11.164 -13.992 1 91.62 142 PHE B CA 1
ATOM 2407 C C . PHE B 1 142 ? 4.098 -10.297 -12.914 1 91.62 142 PHE B C 1
ATOM 2409 O O . PHE B 1 142 ? 4.781 -9.32 -13.227 1 91.62 142 PHE B O 1
ATOM 2416 N N . SER B 1 143 ? 3.801 -10.633 -11.672 1 88.12 143 SER B N 1
ATOM 2417 C CA . SER B 1 143 ? 4.43 -9.914 -10.57 1 88.12 143 SER B CA 1
ATOM 2418 C C . SER B 1 143 ? 5.945 -10.055 -10.609 1 88.12 143 SER B C 1
ATOM 2420 O O . SER B 1 143 ? 6.672 -9.102 -10.336 1 88.12 143 SER B O 1
ATOM 2422 N N . PHE B 1 144 ? 6.379 -11.219 -10.914 1 92.19 144 PHE B N 1
ATOM 2423 C CA . PHE B 1 144 ? 7.809 -11.477 -11.062 1 92.19 144 PHE B CA 1
ATOM 2424 C C . PHE B 1 144 ? 8.406 -10.594 -12.148 1 92.19 144 PHE B C 1
ATOM 2426 O O . PHE B 1 144 ? 9.414 -9.914 -11.922 1 92.19 144 PHE B O 1
ATOM 2433 N N . LEU B 1 145 ? 7.797 -10.57 -13.312 1 89.88 145 LEU B N 1
ATOM 2434 C CA . LEU B 1 145 ? 8.281 -9.766 -14.43 1 89.88 145 LEU B CA 1
ATOM 2435 C C . LEU B 1 145 ? 8.281 -8.289 -14.078 1 89.88 145 LEU B C 1
ATOM 2437 O O . LEU B 1 145 ? 9.211 -7.559 -14.445 1 89.88 145 LEU B O 1
ATOM 2441 N N . TRP B 1 146 ? 7.262 -7.91 -13.43 1 84.25 146 TRP B N 1
ATOM 2442 C CA . TRP B 1 146 ? 7.168 -6.52 -13 1 84.25 146 TRP B CA 1
ATOM 2443 C C . TRP B 1 146 ? 8.312 -6.164 -12.055 1 84.25 146 TRP B C 1
ATOM 2445 O O . TRP B 1 146 ? 8.914 -5.098 -12.172 1 84.25 146 TRP B O 1
ATOM 2455 N N . THR B 1 147 ? 8.539 -7.039 -11.172 1 82.81 147 THR B N 1
ATOM 2456 C CA . THR B 1 147 ? 9.609 -6.828 -10.203 1 82.81 147 THR B CA 1
ATOM 2457 C C . THR B 1 147 ? 10.961 -6.711 -10.898 1 82.81 147 THR B C 1
ATOM 2459 O O . THR B 1 147 ? 11.766 -5.84 -10.562 1 82.81 147 THR B O 1
ATOM 2462 N N . ILE B 1 148 ? 11.219 -7.551 -11.773 1 83.75 148 ILE B N 1
ATOM 2463 C CA . ILE B 1 148 ? 12.469 -7.52 -12.531 1 83.75 148 ILE B CA 1
ATOM 2464 C C . ILE B 1 148 ? 12.57 -6.211 -13.312 1 83.75 148 ILE B C 1
ATOM 2466 O O . ILE B 1 148 ? 13.617 -5.57 -13.328 1 83.75 148 ILE B O 1
ATOM 2470 N N . TYR B 1 149 ? 11.523 -5.891 -13.953 1 81.69 149 TYR B N 1
ATOM 2471 C CA . TYR B 1 149 ? 11.492 -4.66 -14.734 1 81.69 149 TYR B CA 1
ATOM 2472 C C . TYR B 1 149 ? 11.789 -3.449 -13.859 1 81.69 149 TYR B C 1
ATOM 2474 O O . TYR B 1 149 ? 12.602 -2.6 -14.227 1 81.69 149 TYR B O 1
ATOM 2482 N N . LEU B 1 150 ? 11.086 -3.348 -12.75 1 75.12 150 LEU B N 1
ATOM 2483 C CA . LEU B 1 150 ? 11.281 -2.221 -11.844 1 75.12 150 LEU B CA 1
ATOM 2484 C C . LEU B 1 150 ? 12.719 -2.162 -11.352 1 75.12 150 LEU B C 1
ATOM 2486 O O . LEU B 1 150 ? 13.297 -1.079 -11.242 1 75.12 150 LEU B O 1
ATOM 2490 N N . THR B 1 151 ? 13.242 -3.305 -11.016 1 75.75 151 THR B N 1
ATOM 2491 C CA . THR B 1 151 ? 14.609 -3.375 -10.523 1 75.75 151 THR B CA 1
ATOM 2492 C C . THR B 1 151 ? 15.602 -2.934 -11.594 1 75.75 151 THR B C 1
ATOM 2494 O O . THR B 1 151 ? 16.547 -2.197 -11.312 1 75.75 151 THR B O 1
ATOM 2497 N N . TYR B 1 152 ? 15.344 -3.383 -12.781 1 78.06 152 TYR B N 1
ATOM 2498 C CA . TYR B 1 152 ? 16.188 -2.984 -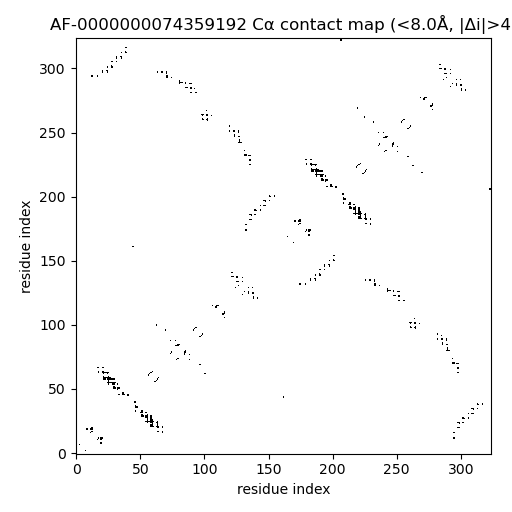13.898 1 78.06 152 TYR B CA 1
ATOM 2499 C C . TYR B 1 152 ? 16.141 -1.475 -14.109 1 78.06 152 TYR B C 1
ATOM 2501 O O . TYR B 1 152 ? 17.172 -0.828 -14.258 1 78.06 152 TYR B O 1
ATOM 2509 N N . MET B 1 153 ? 14.977 -0.931 -14.188 1 71.19 153 MET B N 1
ATOM 2510 C CA . MET B 1 153 ? 14.789 0.504 -14.383 1 71.19 153 MET B CA 1
ATOM 2511 C C . MET B 1 153 ? 15.453 1.297 -13.266 1 71.19 153 MET B C 1
ATOM 2513 O O . MET B 1 153 ? 16.047 2.352 -13.508 1 71.19 153 MET B O 1
ATOM 2517 N N . ALA B 1 154 ? 15.336 0.809 -12.062 1 67 154 ALA B N 1
ATOM 2518 C CA . ALA B 1 154 ? 15.953 1.45 -10.906 1 67 154 ALA B CA 1
ATOM 2519 C C . ALA B 1 154 ? 17.469 1.41 -11.016 1 67 154 ALA B C 1
ATOM 2521 O O . ALA B 1 154 ? 18.156 2.371 -10.648 1 67 154 ALA B O 1
ATOM 2522 N N . SER B 1 155 ? 17.953 0.321 -11.438 1 70.69 155 SER B N 1
ATOM 2523 C CA . SER B 1 155 ? 19.391 0.183 -11.609 1 70.69 155 SER B CA 1
ATOM 2524 C C . SER B 1 155 ? 19.922 1.126 -12.688 1 70.69 155 SER B C 1
ATOM 2526 O O . SER B 1 155 ? 21.016 1.664 -12.562 1 70.69 155 SER B O 1
ATOM 2528 N N . LEU B 1 156 ? 19.172 1.297 -13.711 1 65.44 156 LEU B N 1
ATOM 2529 C CA . LEU B 1 156 ? 19.531 2.229 -14.766 1 65.44 156 LEU B CA 1
ATOM 2530 C C . LEU B 1 156 ? 19.562 3.662 -14.25 1 65.44 156 LEU B C 1
ATOM 2532 O O . LEU B 1 156 ? 20.438 4.441 -14.609 1 65.44 156 LEU B O 1
ATOM 2536 N N . ALA B 1 157 ? 18.609 3.934 -13.547 1 57.28 157 ALA B N 1
ATOM 2537 C CA . ALA B 1 157 ? 18.516 5.27 -12.961 1 57.28 157 ALA B CA 1
ATOM 2538 C C . ALA B 1 157 ? 19.703 5.535 -12.023 1 57.28 157 ALA B C 1
ATOM 2540 O O . ALA B 1 157 ? 20.234 6.645 -11.992 1 57.28 157 ALA B O 1
ATOM 2541 N N . LYS B 1 158 ? 20.062 4.613 -11.203 1 59.31 158 LYS B N 1
ATOM 2542 C CA . LYS B 1 158 ? 21.219 4.715 -10.328 1 59.31 158 LYS B CA 1
ATOM 2543 C C . LYS B 1 158 ? 22.5 4.879 -11.141 1 59.31 158 LYS B C 1
ATOM 2545 O O . LYS B 1 158 ? 23.391 5.66 -10.766 1 59.31 158 LYS B O 1
ATOM 2550 N N . ALA B 1 159 ? 22.609 4.266 -12.211 1 58.22 159 ALA B N 1
ATOM 2551 C CA . ALA B 1 159 ? 23.781 4.355 -13.07 1 58.22 159 ALA B CA 1
ATOM 2552 C C . ALA B 1 159 ? 23.875 5.723 -13.742 1 58.22 159 ALA B C 1
ATOM 2554 O O . ALA B 1 159 ? 24.969 6.25 -13.961 1 58.22 159 ALA B O 1
ATOM 2555 N N . SER B 1 160 ? 22.719 6.117 -14.016 1 50.78 160 SER B N 1
ATOM 2556 C CA . SER B 1 160 ? 22.703 7.418 -14.68 1 50.78 160 SER B CA 1
ATOM 2557 C C . SER B 1 160 ? 23.062 8.539 -13.711 1 50.78 160 SER B C 1
ATOM 2559 O O . SER B 1 160 ? 23.484 9.617 -14.125 1 50.78 160 SER B O 1
ATOM 2561 N N . GLU B 1 161 ? 22.75 8.383 -12.523 1 46.88 161 GLU B N 1
ATOM 2562 C CA . GLU B 1 161 ? 23.047 9.391 -11.516 1 46.88 161 GLU B CA 1
ATOM 2563 C C . GLU B 1 161 ? 24.516 9.32 -11.086 1 46.88 161 GLU B C 1
ATOM 2565 O O . GLU B 1 161 ? 25.062 10.289 -10.562 1 46.88 161 GLU B O 1
ATOM 2570 N N . THR B 1 162 ? 25.078 8.172 -11.227 1 44.53 162 THR B N 1
ATOM 2571 C CA . THR B 1 162 ? 26.516 8.109 -10.961 1 44.53 162 THR B CA 1
ATOM 2572 C C . THR B 1 162 ? 27.312 8.516 -12.195 1 44.53 162 THR B C 1
ATOM 2574 O O . THR B 1 162 ? 26.984 8.109 -13.312 1 44.53 162 THR B O 1
#

Radius of gyration: 22.62 Å; Cα contacts (8 Å, |Δi|>4): 318; chains: 2; bounding box: 51×84×48 Å

Organism: Artemisia annua (NCBI:txid35608)

Secondary structure (DSSP, 8-state):
----HHHHHHHHHHHSHHHHHHHHHHHHHHHHHHHHHHHH--TT----HHHHHHHHHIIIIIIHHHHHHHHHHHHHHS---SHHHHHHHHHHIIIIIHHHHHHHHHHHHHHHHTHHHHHHHHHHHHHHHS-GGGHHHHHHHHHHHHHHHHHHHHHHHHHHH-/----HHHHHHHHHHH-HHHHHHHHHHHHHHHHHHHHHHHH--TT----HHHHHHHHHIIIIIIHHHHHHHHHHHHHHS---SHHHHHHHHHHIIIIIHHHHHHHHHHHHHHHHTHHHHHHHHHHHHHHHS-GGGHHHHHHHHHHHHHHHHHHHHHHHHHHH-